Protein AF-0000000067833359 (afdb_homodimer)

Nearest PDB structures (foldseek):
  2d7v-assembly1_B  TM=3.464E-01  e=6.623E+00  Vibrio cholerae O1 biovar El Tor str. N16961
  6esq-assembly1_H  TM=3.574E-01  e=8.477E+00  Methanothermococcus thermolithotrophicus
  2d7v-assembly1_B  TM=3.461E-01  e=6.832E+00  Vibrio cholerae O1 biovar El Tor str. N16961
  6esq-assembly1_H  TM=3.571E-01  e=8.727E+00  Methanothermococcus thermolithotrophicus

pLDDT: mean 77.52, std 23.2, range [26.16, 98.88]

Sequence (240 aa):
MTTESSPSSPLADDRVARLVAAAEAVLRSRAEAVDGDAELAALRAALVPLSAEARRVFHPKRGHAYVVGGVIEMQISYGPFAAAEGKRVQVYHYADGTSWGRFVEEFEDGRFVPHGGGAVMTTESSPSSPLADDRVARLVAAAEAVLRSRAEAVDGDAELAALRAALVPLSAEARRVFHPKRGHAYVVGGVIEMQISYGPFAAAEGKRVQVYHYADGTSWGRFVEEFEDGRFVPHGGGAV

Organism: Methylorubrum extorquens (strain ATCC 14718 / DSM 1338 / JCM 2805 / NCIMB 9133 / AM1) (NCBI:txid272630)

Secondary structure (DSSP, 8-state):
---------HHHHHHHHHHHHHHHHHHHHHHTSTTHHHHHHHHHHHHGGGSTT--EEEETTTTEEEEEEEEEEE---SSTTGGGTT-EEEEEE-TTSPEEEEEHHHHTSS--EE-S----/---------HHHHHHHHHHHHHHHHHHHHHHTSTTHHHHHHHHHHHHGGGSTT--EEEETTTTEEEEEEEEEEE---SSTTGGGTT-EEEEEE-TTSPEEEEEHHHHTSS--EE-S----

Foldseek 3Di:
DPPPQPPPDPVLQVVLVVVLVVQLVVLVVCVVPPCSPVSNVVSVQVSQQVHPPWFKKAQVVVGFIKTWGDKDADCDDDDPVNVSHGFIWTWIAGPVGDIDIDGPCVVPVPRIDTDPPRPD/DPPPQPPPDPVLQVVLVVVLVVLLVVLVVCVVPPCSPVSNVVSVQVSQQVHPPWFKKAQVVVGFIKTWGDKDADCDDDDPVNVSHGFIWTWIAGPVGDIDIDGPCVVPVPRIDTDPPRPD

Structure (mmCIF, N/CA/C/O backbone):
data_AF-0000000067833359-model_v1
#
loop_
_entity.id
_entity.type
_entity.pdbx_description
1 polymer 'DUF1653 domain-containing protein'
#
loop_
_atom_site.group_PDB
_atom_site.id
_atom_site.type_symbol
_atom_site.label_atom_id
_atom_site.label_alt_id
_atom_site.label_comp_id
_atom_site.label_asym_id
_atom_site.label_entity_id
_atom_site.label_seq_id
_atom_site.pdbx_PDB_ins_code
_atom_site.Cartn_x
_atom_site.Cartn_y
_atom_site.Cartn_z
_atom_site.occupancy
_atom_site.B_iso_or_equiv
_atom_site.auth_seq_id
_atom_site.auth_comp_id
_atom_site.auth_asym_id
_atom_site.auth_atom_id
_atom_site.pdbx_PDB_model_num
ATOM 1 N N . MET A 1 1 ? 13.141 31.422 26.484 1 35.75 1 MET A N 1
ATOM 2 C CA . MET A 1 1 ? 12.492 30.234 27.031 1 35.75 1 MET A CA 1
ATOM 3 C C . MET A 1 1 ? 12.438 29.125 25.984 1 35.75 1 MET A C 1
ATOM 5 O O . MET A 1 1 ? 11.797 29.281 24.953 1 35.75 1 MET A O 1
ATOM 9 N N . THR A 1 2 ? 13.531 28.375 25.781 1 40.56 2 THR A N 1
ATOM 10 C CA . THR A 1 2 ? 13.922 27.391 24.781 1 40.56 2 THR A CA 1
ATOM 11 C C . THR A 1 2 ? 13 26.172 24.844 1 40.56 2 THR A C 1
ATOM 13 O O . THR A 1 2 ? 12.914 25.5 25.875 1 40.56 2 THR A O 1
ATOM 16 N N . THR A 1 3 ? 11.891 26.234 24.25 1 41.69 3 THR A N 1
ATOM 17 C CA . THR A 1 3 ? 10.898 25.156 24.219 1 41.69 3 THR A CA 1
ATOM 18 C C . THR A 1 3 ? 11.523 23.844 23.781 1 41.69 3 THR A C 1
ATOM 20 O O . THR A 1 3 ? 11.992 23.719 22.656 1 41.69 3 THR A O 1
ATOM 23 N N . GLU A 1 4 ? 12.133 23.094 24.703 1 37.81 4 GLU A N 1
ATOM 24 C CA . GLU A 1 4 ? 12.773 21.797 24.578 1 37.81 4 GLU A CA 1
ATOM 25 C C . GLU A 1 4 ? 11.836 20.766 23.938 1 37.81 4 GLU A C 1
ATOM 27 O O . GLU A 1 4 ? 10.703 20.578 24.406 1 37.81 4 GLU A O 1
ATOM 32 N N . SER A 1 5 ? 11.961 20.516 22.734 1 39.22 5 SER A N 1
ATOM 33 C CA . SER A 1 5 ? 11.281 19.531 21.891 1 39.22 5 SER A CA 1
ATOM 34 C C . SER A 1 5 ? 11.281 18.156 22.547 1 39.22 5 SER A C 1
ATOM 36 O O . SER A 1 5 ? 12.344 17.625 22.875 1 39.22 5 SER A O 1
ATOM 38 N N . SER A 1 6 ? 10.32 17.797 23.328 1 38.31 6 SER A N 1
ATOM 39 C CA . SER A 1 6 ? 10.195 16.531 24.016 1 38.31 6 SER A CA 1
ATOM 40 C C . SER A 1 6 ? 10.508 15.359 23.094 1 38.31 6 SER A C 1
ATOM 42 O O . SER A 1 6 ? 9.945 15.258 22 1 38.31 6 SER A O 1
ATOM 44 N N . PRO A 1 7 ? 11.648 14.57 23.297 1 37.38 7 PRO A N 1
ATOM 45 C CA . PRO A 1 7 ? 12.125 13.422 22.531 1 37.38 7 PRO A CA 1
ATOM 46 C C . PRO A 1 7 ? 11.062 12.336 22.375 1 37.38 7 PRO A C 1
ATOM 48 O O . PRO A 1 7 ? 10.203 12.18 23.25 1 37.38 7 PRO A O 1
ATOM 51 N N . SER A 1 8 ? 10.625 12.117 21.266 1 39.97 8 SER A N 1
ATOM 52 C CA . SER A 1 8 ? 9.758 10.984 20.938 1 39.97 8 SER A CA 1
ATOM 53 C C . SER A 1 8 ? 10.195 9.727 21.688 1 39.97 8 SER A C 1
ATOM 55 O O . SER A 1 8 ? 11.375 9.391 21.703 1 39.97 8 SER A O 1
ATOM 57 N N . SER A 1 9 ? 9.562 9.172 22.719 1 40.59 9 SER A N 1
ATOM 58 C CA . SER A 1 9 ? 10 8.234 23.75 1 40.59 9 SER A CA 1
ATOM 59 C C . SER A 1 9 ? 10.469 6.922 23.141 1 40.59 9 SER A C 1
ATOM 61 O O . SER A 1 9 ? 9.867 6.426 22.188 1 40.59 9 SER A O 1
ATOM 63 N N . PRO A 1 10 ? 11.641 6.41 23.422 1 44.88 10 PRO A N 1
ATOM 64 C CA . PRO A 1 10 ? 12.281 5.125 23.125 1 44.88 10 PRO A CA 1
ATOM 65 C C . PRO A 1 10 ? 11.289 3.963 23.109 1 44.88 10 PRO A C 1
ATOM 67 O O . PRO A 1 10 ? 11.508 2.977 22.391 1 44.88 10 PRO A O 1
ATOM 70 N N . LEU A 1 11 ? 10.273 4.184 23.828 1 44.31 11 LEU A N 1
ATOM 71 C CA . LEU A 1 11 ? 9.336 3.092 24.047 1 44.31 11 LEU A CA 1
ATOM 72 C C . LEU A 1 11 ? 8.469 2.867 22.812 1 44.31 11 LEU A C 1
ATOM 74 O O . LEU A 1 11 ? 8.172 1.725 22.453 1 44.31 11 LEU A O 1
ATOM 78 N N . ALA A 1 12 ? 8.164 3.932 22.266 1 44.19 12 ALA A N 1
ATOM 79 C CA . ALA A 1 12 ? 7.359 3.801 21.047 1 44.19 12 ALA A CA 1
ATOM 80 C C . ALA A 1 12 ? 8.156 3.135 19.922 1 44.19 12 ALA A C 1
ATOM 82 O O . ALA A 1 12 ? 7.645 2.256 19.234 1 44.19 12 ALA A O 1
ATOM 83 N N . ASP A 1 13 ? 9.344 3.432 19.844 1 48.69 13 ASP A N 1
ATOM 84 C CA . ASP A 1 13 ? 10.242 2.857 18.859 1 48.69 13 ASP A CA 1
ATOM 85 C C . ASP A 1 13 ? 10.422 1.356 19.078 1 48.69 13 ASP A C 1
ATOM 87 O O . ASP A 1 13 ? 10.422 0.577 18.125 1 48.69 13 ASP A O 1
ATOM 91 N N . ASP A 1 14 ? 10.539 1.072 20.297 1 50.12 14 ASP A N 1
ATOM 92 C CA . ASP A 1 14 ? 10.773 -0.331 20.625 1 50.12 14 ASP A CA 1
ATOM 93 C C . ASP A 1 14 ? 9.562 -1.186 20.266 1 50.12 14 ASP A C 1
ATOM 95 O O . ASP A 1 14 ? 9.703 -2.326 19.812 1 50.12 14 ASP A O 1
ATOM 99 N N . ARG A 1 15 ? 8.438 -0.58 20.484 1 46.09 15 ARG A N 1
ATOM 100 C CA . ARG A 1 15 ? 7.23 -1.354 20.234 1 46.09 15 ARG A CA 1
ATOM 101 C C . ARG A 1 15 ? 7.059 -1.618 18.734 1 46.09 15 ARG A C 1
ATOM 103 O O . ARG A 1 15 ? 6.703 -2.729 18.344 1 46.09 15 ARG A O 1
ATOM 110 N N . VAL A 1 16 ? 7.348 -0.636 17.922 1 47.16 16 VAL A N 1
ATOM 111 C CA . VAL A 1 16 ? 7.336 -0.83 16.469 1 47.16 16 VAL A CA 1
ATOM 112 C C . VAL A 1 16 ? 8.32 -1.931 16.094 1 47.16 16 VAL A C 1
ATOM 114 O O . VAL A 1 16 ? 8 -2.811 15.289 1 47.16 16 VAL A O 1
ATOM 117 N N . ALA A 1 17 ? 9.375 -1.795 16.672 1 48.81 17 ALA A N 1
ATOM 118 C CA . ALA A 1 17 ? 10.391 -2.811 16.391 1 48.81 17 ALA A CA 1
ATOM 119 C C . ALA A 1 17 ? 9.875 -4.207 16.734 1 48.81 17 ALA A C 1
ATOM 121 O O . ALA A 1 17 ? 10.125 -5.168 16 1 48.81 17 ALA A O 1
ATOM 122 N N . ARG A 1 18 ? 9.289 -4.234 17.812 1 48.41 18 ARG A N 1
ATOM 123 C CA . ARG A 1 18 ? 8.805 -5.547 18.234 1 48.41 18 ARG A CA 1
ATOM 124 C C . ARG A 1 18 ? 7.695 -6.039 17.312 1 48.41 18 ARG A C 1
ATOM 126 O O . ARG A 1 18 ? 7.633 -7.227 16.984 1 48.41 18 ARG A O 1
ATOM 133 N N . LEU A 1 19 ? 6.887 -5.141 16.844 1 51 19 LEU A N 1
ATOM 134 C CA . LEU A 1 19 ? 5.84 -5.496 15.906 1 51 19 LEU A CA 1
ATOM 135 C C . LEU A 1 19 ? 6.438 -5.988 14.586 1 51 19 LEU A C 1
ATOM 137 O O . LEU A 1 19 ? 5.965 -6.973 14.016 1 51 19 LEU A O 1
ATOM 141 N N . VAL A 1 20 ? 7.352 -5.332 14.219 1 50.66 20 VAL A N 1
ATOM 142 C CA . VAL A 1 20 ? 8.047 -5.75 13.008 1 50.66 20 VAL A CA 1
ATOM 143 C C . VAL A 1 20 ? 8.648 -7.141 13.211 1 50.66 20 VAL A C 1
ATOM 145 O O . VAL A 1 20 ? 8.531 -8.008 12.336 1 50.66 20 VAL A O 1
ATOM 148 N N . ALA A 1 21 ? 9.281 -7.164 14.297 1 50.34 21 ALA A N 1
ATOM 149 C CA . ALA A 1 21 ? 9.891 -8.461 14.578 1 50.34 21 ALA A CA 1
ATOM 150 C C . ALA A 1 21 ? 8.836 -9.562 14.633 1 50.34 21 ALA A C 1
ATOM 152 O O . ALA A 1 21 ? 9.047 -10.664 14.117 1 50.34 21 ALA A O 1
ATOM 153 N N . ALA A 1 22 ? 7.816 -9.234 15.273 1 49.97 22 ALA A N 1
ATOM 154 C CA . ALA A 1 22 ? 6.754 -10.234 15.367 1 49.97 22 ALA A CA 1
ATOM 155 C C . ALA A 1 22 ? 6.152 -10.516 13.992 1 49.97 22 ALA A C 1
ATOM 157 O O . ALA A 1 22 ? 5.898 -11.672 13.648 1 49.97 22 ALA A O 1
ATOM 158 N N . ALA A 1 23 ? 5.887 -9.523 13.305 1 51.94 23 ALA A N 1
ATOM 159 C CA . ALA A 1 23 ? 5.418 -9.711 11.93 1 51.94 23 ALA A CA 1
ATOM 160 C C . ALA A 1 23 ? 6.406 -10.547 11.125 1 51.94 23 ALA A C 1
ATOM 162 O O . ALA A 1 23 ? 6.008 -11.445 10.375 1 51.94 23 ALA A O 1
ATOM 163 N N . GLU A 1 24 ? 7.582 -10.141 11.352 1 50.34 24 GLU A N 1
ATOM 164 C CA . GLU A 1 24 ? 8.625 -10.898 10.664 1 50.34 24 GLU A CA 1
ATOM 165 C C . GLU A 1 24 ? 8.586 -12.375 11.078 1 50.34 24 GLU A C 1
ATOM 167 O O . GLU A 1 24 ? 8.742 -13.258 10.234 1 50.34 24 GLU A O 1
ATOM 172 N N . ALA A 1 25 ? 8.562 -12.547 12.297 1 52.03 25 ALA A N 1
ATOM 173 C CA . ALA A 1 25 ? 8.531 -13.93 12.773 1 52.03 25 ALA A CA 1
ATOM 174 C C . ALA A 1 25 ? 7.348 -14.688 12.18 1 52.03 25 ALA A C 1
ATOM 176 O O . ALA A 1 25 ? 7.473 -15.859 11.812 1 52.03 25 ALA A O 1
ATOM 177 N N . VAL A 1 26 ? 6.273 -14.078 12.117 1 48.56 26 VAL A N 1
ATOM 178 C CA . VAL A 1 26 ? 5.09 -14.688 11.516 1 48.56 26 VAL A CA 1
ATOM 179 C C . VAL A 1 26 ? 5.359 -14.977 10.039 1 48.56 26 VAL A C 1
ATOM 181 O O . VAL A 1 26 ? 5.031 -16.062 9.547 1 48.56 26 VAL A O 1
ATOM 184 N N . LEU A 1 27 ? 5.852 -13.938 9.508 1 51.5 27 LEU A N 1
ATOM 185 C CA . LEU A 1 27 ? 6.172 -14.109 8.102 1 51.5 27 LEU A CA 1
ATOM 186 C C . LEU A 1 27 ? 7.18 -15.234 7.902 1 51.5 27 LEU A C 1
ATOM 188 O O . LEU A 1 27 ? 7.078 -16.016 6.949 1 51.5 27 LEU A O 1
ATOM 192 N N . ARG A 1 28 ? 8.109 -15.133 8.82 1 51.03 28 ARG A N 1
ATOM 193 C CA . ARG A 1 28 ? 9.102 -16.203 8.734 1 51.03 28 ARG A CA 1
ATOM 194 C C . ARG A 1 28 ? 8.438 -17.578 8.875 1 51.03 28 ARG A C 1
ATOM 196 O O . ARG A 1 28 ? 8.805 -18.516 8.172 1 51.03 28 ARG A O 1
ATOM 203 N N . SER A 1 29 ? 7.668 -17.625 9.773 1 48.03 29 SER A N 1
ATOM 204 C CA . SER A 1 29 ? 7.023 -18.922 9.945 1 48.03 29 SER A CA 1
ATOM 205 C C . SER A 1 29 ? 6.191 -19.297 8.727 1 48.03 29 SER A C 1
ATOM 207 O O . SER A 1 29 ? 6.082 -20.469 8.383 1 48.03 29 SER A O 1
ATOM 209 N N . ARG A 1 30 ? 5.641 -18.266 8.305 1 46.78 30 ARG A N 1
ATOM 210 C CA . ARG A 1 30 ? 4.938 -18.531 7.055 1 46.78 30 ARG A CA 1
ATOM 211 C C . ARG A 1 30 ? 5.922 -18.844 5.934 1 46.78 30 ARG A C 1
ATOM 213 O O . ARG A 1 30 ? 5.559 -19.5 4.953 1 46.78 30 ARG A O 1
ATOM 220 N N . ALA A 1 31 ? 7.059 -18.141 5.977 1 46.84 31 ALA A N 1
ATOM 221 C CA . ALA A 1 31 ? 8.078 -18.438 4.973 1 46.84 31 ALA A CA 1
ATOM 222 C C . ALA A 1 31 ? 8.281 -19.938 4.805 1 46.84 31 ALA A C 1
ATOM 224 O O . ALA A 1 31 ? 8.82 -20.391 3.793 1 46.84 31 ALA A O 1
ATOM 225 N N . GLU A 1 32 ? 8.023 -20.672 5.832 1 45.25 32 GLU A N 1
ATOM 226 C CA . GLU A 1 32 ? 8.109 -22.016 5.285 1 45.25 32 GLU A CA 1
ATOM 227 C C . GLU A 1 32 ? 7.258 -22.156 4.031 1 45.25 32 GLU A C 1
ATOM 229 O O . GLU A 1 32 ? 7.387 -23.141 3.291 1 45.25 32 GLU A O 1
ATOM 234 N N . ALA A 1 33 ? 6.484 -21.078 3.695 1 48.12 33 ALA A N 1
ATOM 235 C CA . ALA A 1 33 ? 5.656 -21.109 2.494 1 48.12 33 ALA A CA 1
ATOM 236 C C . ALA A 1 33 ? 6.48 -20.797 1.249 1 48.12 33 ALA A C 1
ATOM 238 O O . ALA A 1 33 ? 7.508 -20.125 1.329 1 48.12 33 ALA A O 1
ATOM 239 N N . VAL A 1 34 ? 6.281 -21.391 0.06 1 52.47 34 VAL A N 1
ATOM 240 C CA . VAL A 1 34 ? 6.883 -21.469 -1.266 1 52.47 34 VAL A CA 1
ATOM 241 C C . VAL A 1 34 ? 7.281 -20.078 -1.748 1 52.47 34 VAL A C 1
ATOM 243 O O . VAL A 1 34 ? 8.188 -19.938 -2.574 1 52.47 34 VAL A O 1
ATOM 246 N N . ASP A 1 35 ? 6.836 -18.953 -0.869 1 69.19 35 ASP A N 1
ATOM 247 C CA . ASP A 1 35 ? 7.191 -17.641 -1.393 1 69.19 35 ASP A CA 1
ATOM 248 C C . ASP A 1 35 ? 7.52 -16.672 -0.26 1 69.19 35 ASP A C 1
ATOM 250 O O . ASP A 1 35 ? 7.078 -15.523 -0.276 1 69.19 35 ASP A O 1
ATOM 254 N N . GLY A 1 36 ? 8.461 -17.219 0.48 1 74.75 36 GLY A N 1
ATOM 255 C CA . GLY A 1 36 ? 8.883 -16.516 1.681 1 74.75 36 GLY A CA 1
ATOM 256 C C . GLY A 1 36 ? 9.422 -15.133 1.4 1 74.75 36 GLY A C 1
ATOM 257 O O . GLY A 1 36 ? 9.164 -14.195 2.162 1 74.75 36 GLY A O 1
ATOM 258 N N . ASP A 1 37 ? 10.07 -15 0.232 1 82.06 37 ASP A N 1
ATOM 259 C CA . ASP A 1 37 ? 10.672 -13.711 -0.076 1 82.06 37 ASP A CA 1
ATOM 260 C C . ASP A 1 37 ? 9.602 -12.664 -0.382 1 82.06 37 ASP A C 1
ATOM 262 O O . ASP A 1 37 ? 9.719 -11.508 0.03 1 82.06 37 ASP A O 1
ATOM 266 N N . ALA A 1 38 ? 8.57 -13.031 -1.104 1 88.19 38 ALA A N 1
ATOM 267 C CA . ALA A 1 38 ? 7.469 -12.109 -1.372 1 88.19 38 ALA A CA 1
ATOM 268 C C . ALA A 1 38 ? 6.719 -11.758 -0.089 1 88.19 38 ALA A C 1
ATOM 270 O O . ALA A 1 38 ? 6.262 -10.625 0.083 1 88.19 38 ALA A O 1
ATOM 271 N N . GLU A 1 39 ? 6.625 -12.703 0.764 1 83.88 39 GLU A N 1
ATOM 272 C CA . GLU A 1 39 ? 5.988 -12.453 2.053 1 83.88 39 GLU A CA 1
ATOM 273 C C . GLU A 1 39 ? 6.785 -11.445 2.873 1 83.88 39 GLU A C 1
ATOM 275 O O . GLU A 1 39 ? 6.207 -10.539 3.479 1 83.88 39 GLU A O 1
ATOM 280 N N . LEU A 1 40 ? 8.039 -11.664 2.854 1 79.81 40 LEU A N 1
ATOM 281 C CA . LEU A 1 40 ? 8.898 -10.734 3.582 1 79.81 40 LEU A CA 1
ATOM 282 C C . LEU A 1 40 ? 8.82 -9.336 2.98 1 79.81 40 LEU A C 1
ATOM 284 O O . LEU A 1 40 ? 8.758 -8.344 3.711 1 79.81 40 LEU A O 1
ATOM 288 N N . ALA A 1 41 ? 8.805 -9.266 1.702 1 87.19 41 ALA A N 1
ATOM 289 C CA . ALA A 1 41 ? 8.68 -7.98 1.017 1 87.19 41 ALA A CA 1
ATOM 290 C C . ALA A 1 41 ? 7.363 -7.297 1.364 1 87.19 41 ALA A C 1
ATOM 292 O O . ALA A 1 41 ? 7.332 -6.09 1.62 1 87.19 41 ALA A O 1
ATOM 293 N N . ALA A 1 42 ? 6.309 -8.086 1.393 1 88.75 42 ALA A N 1
ATOM 294 C CA . ALA A 1 42 ? 5 -7.547 1.758 1 88.75 42 ALA A CA 1
ATOM 295 C C . ALA A 1 42 ? 5.008 -7.004 3.184 1 88.75 42 ALA A C 1
ATOM 297 O O . ALA A 1 42 ? 4.426 -5.953 3.459 1 88.75 42 ALA A O 1
ATOM 298 N N . LEU A 1 43 ? 5.609 -7.707 3.986 1 81 43 LEU A N 1
ATOM 299 C CA . LEU A 1 43 ? 5.715 -7.266 5.375 1 81 43 LEU A CA 1
ATOM 300 C C . LEU A 1 43 ? 6.477 -5.949 5.469 1 81 43 LEU A C 1
ATOM 302 O O . LEU A 1 43 ? 6.043 -5.023 6.16 1 81 43 LEU A O 1
ATOM 306 N N . ARG A 1 44 ? 7.574 -5.895 4.832 1 83.38 44 ARG A N 1
ATOM 307 C CA . ARG A 1 44 ? 8.375 -4.676 4.863 1 83.38 44 ARG A CA 1
ATOM 308 C C . ARG A 1 44 ? 7.582 -3.484 4.332 1 83.38 44 ARG A C 1
ATOM 310 O O . ARG A 1 44 ? 7.609 -2.4 4.922 1 83.38 44 ARG A O 1
ATOM 317 N N . ALA A 1 45 ? 6.898 -3.738 3.26 1 89.44 45 ALA A N 1
ATOM 318 C CA . ALA A 1 45 ? 6.066 -2.678 2.699 1 89.44 45 ALA A CA 1
ATOM 319 C C . ALA A 1 45 ? 4.977 -2.256 3.682 1 89.44 45 ALA A C 1
ATOM 321 O O . ALA A 1 45 ? 4.695 -1.065 3.832 1 89.44 45 ALA A O 1
ATOM 322 N N . ALA A 1 46 ? 4.414 -3.199 4.352 1 86.12 46 ALA A N 1
ATOM 323 C CA . ALA A 1 46 ? 3.322 -2.955 5.293 1 86.12 46 ALA A CA 1
ATOM 324 C C . ALA A 1 46 ? 3.803 -2.154 6.5 1 86.12 46 ALA A C 1
ATOM 326 O O . ALA A 1 46 ? 3.035 -1.396 7.094 1 86.12 46 ALA A O 1
ATOM 327 N N . LEU A 1 47 ? 5.023 -2.209 6.781 1 79.25 47 LEU A N 1
ATOM 328 C CA . LEU A 1 47 ? 5.559 -1.581 7.984 1 79.25 47 LEU A CA 1
ATOM 329 C C . LEU A 1 47 ? 5.863 -0.107 7.738 1 79.25 47 LEU A C 1
ATOM 331 O O . LEU A 1 47 ? 6.02 0.666 8.688 1 79.25 47 LEU A O 1
ATOM 335 N N . VAL A 1 48 ? 5.93 0.265 6.543 1 86 48 VAL A N 1
ATOM 336 C CA . VAL A 1 48 ? 6.328 1.623 6.191 1 86 48 VAL A CA 1
ATOM 337 C C . VAL A 1 48 ? 5.418 2.629 6.891 1 86 48 VAL A C 1
ATOM 339 O O . VAL A 1 48 ? 5.891 3.5 7.625 1 86 48 VAL A O 1
ATOM 342 N N . PRO A 1 49 ? 4.094 2.527 6.773 1 86.88 49 PRO A N 1
ATOM 343 C CA . PRO A 1 49 ? 3.238 3.537 7.402 1 86.88 49 PRO A CA 1
ATOM 344 C C . PRO A 1 49 ? 3.152 3.377 8.922 1 86.88 49 PRO A C 1
ATOM 346 O O . PRO A 1 49 ? 2.609 4.246 9.602 1 86.88 49 PRO A O 1
ATOM 349 N N . LEU A 1 50 ? 3.666 2.342 9.414 1 76.94 50 LEU A N 1
ATOM 350 C CA . LEU A 1 50 ? 3.555 2.064 10.844 1 76.94 50 LEU A CA 1
ATOM 351 C C . LEU A 1 50 ? 4.852 2.412 11.562 1 76.94 50 LEU A C 1
ATOM 353 O O . LEU A 1 50 ? 4.898 2.406 12.797 1 76.94 50 LEU A O 1
ATOM 357 N N . SER A 1 51 ? 5.824 2.66 10.758 1 73.31 51 SER A N 1
ATOM 358 C CA . SER A 1 51 ? 7.133 2.936 11.344 1 73.31 51 SER A CA 1
ATOM 359 C C . SER A 1 51 ? 7.148 4.281 12.055 1 73.31 51 SER A C 1
ATOM 361 O O . SER A 1 51 ? 6.312 5.148 11.781 1 73.31 51 SER A O 1
ATOM 363 N N . ALA A 1 52 ? 8.102 4.484 12.914 1 69.88 52 ALA A N 1
ATOM 364 C CA . ALA A 1 52 ? 8.266 5.742 13.641 1 69.88 52 ALA A CA 1
ATOM 365 C C . ALA A 1 52 ? 8.617 6.883 12.688 1 69.88 52 ALA A C 1
ATOM 367 O O . ALA A 1 52 ? 8.328 8.047 12.969 1 69.88 52 ALA A O 1
ATOM 368 N N . GLU A 1 53 ? 9.227 6.52 11.57 1 74.88 53 GLU A N 1
ATOM 369 C CA . GLU A 1 53 ? 9.68 7.516 10.602 1 74.88 53 GLU A CA 1
ATOM 370 C C . GLU A 1 53 ? 8.602 7.801 9.562 1 74.88 53 GLU A C 1
ATOM 372 O O . GLU A 1 53 ? 8.805 8.617 8.656 1 74.88 53 GLU A O 1
ATOM 377 N N . ALA A 1 54 ? 7.48 7.152 9.836 1 83.69 54 ALA A N 1
ATOM 378 C CA . ALA A 1 54 ? 6.418 7.371 8.859 1 83.69 54 ALA A CA 1
ATOM 379 C C . ALA A 1 54 ? 6.027 8.844 8.789 1 83.69 54 ALA A C 1
ATOM 381 O O . ALA A 1 54 ? 5.859 9.492 9.828 1 83.69 54 ALA A O 1
ATOM 382 N N . ARG A 1 55 ? 5.887 9.32 7.59 1 91.62 55 ARG A N 1
ATOM 383 C CA . ARG A 1 55 ? 5.461 10.703 7.391 1 91.62 55 ARG A CA 1
ATOM 384 C C . ARG A 1 55 ? 3.963 10.852 7.621 1 91.62 55 ARG A C 1
ATOM 386 O O . ARG A 1 55 ? 3.178 9.992 7.215 1 91.62 55 ARG A O 1
ATOM 393 N N . ARG A 1 56 ? 3.59 11.891 8.281 1 92.62 56 ARG A N 1
ATOM 394 C CA . ARG A 1 56 ? 2.221 12.383 8.383 1 92.62 56 ARG A CA 1
ATOM 395 C C . ARG A 1 56 ? 2.076 13.75 7.719 1 92.62 56 ARG A C 1
ATOM 397 O O . ARG A 1 56 ? 2.92 14.625 7.906 1 92.62 56 ARG A O 1
ATOM 404 N N . VAL A 1 57 ? 1.02 13.82 6.938 1 96.06 57 VAL A N 1
ATOM 405 C CA . VAL A 1 57 ? 0.918 15.055 6.172 1 96.06 57 VAL A CA 1
ATOM 406 C C . VAL A 1 57 ? -0.514 15.586 6.23 1 96.06 57 VAL A C 1
ATOM 408 O O . VAL A 1 57 ? -1.445 14.836 6.539 1 96.06 57 VAL A O 1
ATOM 411 N N . PHE A 1 58 ? -0.582 16.859 6.043 1 96.06 58 PHE A N 1
ATOM 412 C CA . PHE A 1 58 ? -1.849 17.578 5.98 1 96.06 58 PHE A CA 1
ATOM 413 C C . PHE A 1 58 ? -2.016 18.25 4.629 1 96.06 58 PHE A C 1
ATOM 415 O O . PHE A 1 58 ? -1.067 18.844 4.102 1 96.06 58 PHE A O 1
ATOM 422 N N . HIS A 1 59 ? -3.178 18.016 4.047 1 97.31 59 HIS A N 1
ATOM 423 C CA . HIS A 1 59 ? -3.559 18.734 2.836 1 97.31 59 HIS A CA 1
ATOM 424 C C . HIS A 1 59 ? -4.434 19.938 3.168 1 97.31 59 HIS A C 1
ATOM 426 O O . 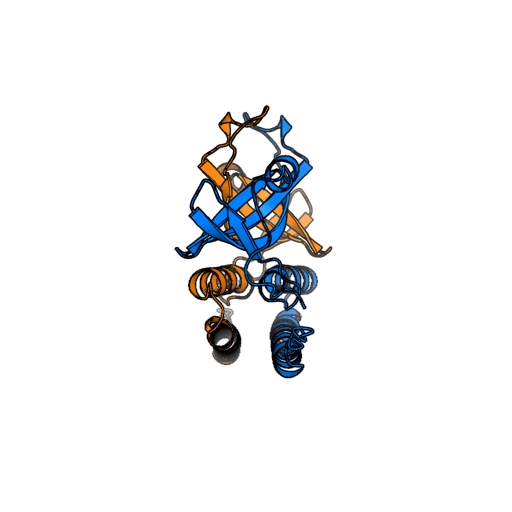HIS A 1 59 ? -5.648 19.812 3.33 1 97.31 59 HIS A O 1
ATOM 432 N N . PRO A 1 60 ? -3.844 21.141 3.125 1 97.56 60 PRO A N 1
ATOM 433 C CA . PRO A 1 60 ? -4.59 22.312 3.57 1 97.56 60 PRO A CA 1
ATOM 434 C C . PRO A 1 60 ? -5.859 22.562 2.756 1 97.56 60 PRO A C 1
ATOM 436 O O . PRO A 1 60 ? -6.898 22.922 3.314 1 97.56 60 PRO A O 1
ATOM 439 N N . LYS A 1 61 ? -5.84 22.391 1.501 1 96.69 61 LYS A N 1
ATOM 440 C CA . LYS A 1 61 ? -7.004 22.656 0.661 1 96.69 61 LYS A CA 1
ATOM 441 C C . LYS A 1 61 ? -8.133 21.656 0.962 1 96.69 61 LYS A C 1
ATOM 443 O O . LYS A 1 61 ? -9.305 22.031 0.967 1 96.69 61 LYS A O 1
ATOM 448 N N . ARG A 1 62 ? -7.738 20.391 1.178 1 95.06 62 ARG A N 1
ATOM 449 C CA . ARG A 1 62 ? -8.75 19.375 1.458 1 95.06 62 ARG A CA 1
ATOM 450 C C . ARG A 1 62 ? -9.117 19.375 2.938 1 95.06 62 ARG A C 1
ATOM 452 O O . ARG A 1 62 ? -10.188 18.875 3.312 1 95.06 62 ARG A O 1
ATOM 459 N N . GLY A 1 63 ? -8.242 19.797 3.766 1 94.94 63 GLY A N 1
ATOM 460 C CA . GLY A 1 63 ? -8.5 19.875 5.195 1 94.94 63 GLY A CA 1
ATOM 461 C C . GLY A 1 63 ? -8.359 18.547 5.906 1 94.94 63 GLY A C 1
ATOM 462 O O . GLY A 1 63 ? -9.047 18.297 6.898 1 94.94 63 GLY A O 1
ATOM 463 N N . HIS A 1 64 ? -7.594 17.641 5.316 1 94.56 64 HIS A N 1
ATOM 464 C CA . HIS A 1 64 ? -7.457 16.312 5.914 1 94.56 64 HIS A CA 1
ATOM 465 C C . HIS A 1 64 ? -5.992 15.945 6.105 1 94.56 64 HIS A C 1
ATOM 467 O O . HIS A 1 64 ? -5.133 16.375 5.336 1 94.56 64 HIS A O 1
ATOM 473 N N . ALA A 1 65 ? -5.762 15.102 7.121 1 94.88 65 ALA A N 1
ATOM 474 C CA . ALA A 1 65 ? -4.449 14.516 7.383 1 94.88 65 ALA A CA 1
ATOM 475 C C . ALA A 1 65 ? -4.375 13.086 6.863 1 94.88 65 ALA A C 1
ATOM 477 O O . ALA A 1 65 ? -5.395 12.398 6.758 1 94.88 65 ALA A O 1
ATOM 478 N N . TYR A 1 66 ? -3.162 12.711 6.59 1 95.62 66 TYR A N 1
ATOM 479 C CA . TYR A 1 66 ? -2.902 11.391 6.02 1 95.62 66 TYR A CA 1
ATOM 480 C C . TYR A 1 66 ? -1.641 10.781 6.617 1 95.62 66 TYR A C 1
ATOM 482 O O . TYR A 1 66 ? -0.743 11.5 7.062 1 95.62 66 TYR A O 1
ATOM 490 N N . VAL A 1 67 ? -1.604 9.477 6.648 1 92.88 67 VAL A N 1
ATOM 491 C CA . VAL A 1 67 ? -0.36 8.742 6.844 1 92.88 67 VAL A CA 1
ATOM 492 C C . VAL A 1 67 ? 0.209 8.312 5.496 1 92.88 67 VAL A C 1
ATOM 494 O O . VAL A 1 67 ? -0.51 7.762 4.656 1 92.88 67 VAL A O 1
ATOM 497 N N . VAL A 1 68 ? 1.526 8.586 5.316 1 96.62 68 VAL A N 1
ATOM 498 C CA . VAL A 1 68 ? 2.162 8.273 4.043 1 96.62 68 VAL A CA 1
ATOM 499 C C . VAL A 1 68 ? 2.627 6.82 4.043 1 96.62 68 VAL A C 1
ATOM 501 O O . VAL A 1 68 ? 3.262 6.363 4.996 1 96.62 68 VAL A O 1
ATOM 504 N N . GLY A 1 69 ? 2.258 6.137 2.967 1 96.44 69 GLY A N 1
ATOM 505 C CA . GLY A 1 69 ? 2.66 4.75 2.783 1 96.44 69 GLY A CA 1
ATOM 506 C C . GLY A 1 69 ? 3.826 4.59 1.824 1 96.44 69 GLY A C 1
ATOM 507 O O . GLY A 1 69 ? 4.652 5.492 1.688 1 96.44 69 GLY A O 1
ATOM 508 N N . GLY A 1 70 ? 3.947 3.428 1.304 1 96.56 70 GLY A N 1
ATOM 509 C CA . GLY A 1 70 ? 5.02 3.146 0.364 1 96.56 70 GLY A CA 1
ATOM 510 C C . GLY A 1 70 ? 4.754 3.689 -1.027 1 96.56 70 GLY A C 1
ATOM 511 O O . GLY A 1 70 ? 3.684 4.246 -1.288 1 96.56 70 GLY A O 1
ATOM 512 N N . VAL A 1 71 ? 5.789 3.516 -1.844 1 98.5 71 VAL A N 1
ATOM 513 C CA . VAL A 1 71 ? 5.695 3.867 -3.258 1 98.5 71 VAL A CA 1
ATOM 514 C C . VAL A 1 71 ? 5.555 2.6 -4.098 1 98.5 71 VAL A C 1
ATOM 516 O O . VAL A 1 71 ? 6.234 1.602 -3.842 1 98.5 71 VAL A O 1
ATOM 519 N N . ILE A 1 72 ? 4.621 2.643 -5.055 1 98.81 72 ILE A N 1
ATOM 520 C CA . ILE A 1 72 ? 4.492 1.528 -5.984 1 98.81 72 ILE A CA 1
ATOM 521 C C . ILE A 1 72 ? 4.898 1.981 -7.387 1 98.81 72 ILE A C 1
ATOM 523 O O . ILE A 1 72 ? 4.945 3.18 -7.672 1 98.81 72 ILE A O 1
ATOM 527 N N . GLU A 1 73 ? 5.223 1.042 -8.195 1 98.88 73 GLU A N 1
ATOM 528 C CA . GLU A 1 73 ? 5.492 1.271 -9.609 1 98.88 73 GLU A CA 1
ATOM 529 C C . GLU A 1 73 ? 4.375 0.706 -10.484 1 98.88 73 GLU A C 1
ATOM 531 O O . GLU A 1 73 ? 3.998 -0.459 -10.344 1 98.88 73 GLU A O 1
ATOM 536 N N . MET A 1 74 ? 3.906 1.555 -11.344 1 98.81 74 MET A N 1
ATOM 537 C CA . MET A 1 74 ? 2.826 1.116 -12.219 1 98.81 74 MET A CA 1
ATOM 538 C C . MET A 1 74 ? 3.334 0.106 -13.242 1 98.81 74 MET A C 1
ATOM 540 O O . MET A 1 74 ? 4.34 0.347 -13.914 1 98.81 74 MET A O 1
ATOM 544 N N . GLN A 1 75 ? 2.695 -1.019 -13.32 1 98.5 75 GLN A N 1
ATOM 545 C CA . GLN A 1 75 ? 2.885 -2.029 -14.359 1 98.5 75 GLN A CA 1
ATOM 546 C C . GLN A 1 75 ? 1.659 -2.125 -15.258 1 98.5 75 GLN A C 1
ATOM 548 O O . GLN A 1 75 ? 0.631 -2.68 -14.867 1 98.5 75 GLN A O 1
ATOM 553 N N . ILE A 1 76 ? 1.698 -1.572 -16.391 1 97.69 76 ILE A N 1
ATOM 554 C CA . ILE A 1 76 ? 0.58 -1.465 -17.328 1 97.69 76 ILE A CA 1
ATOM 555 C C . ILE A 1 76 ? 0.976 -2.051 -18.672 1 97.69 76 ILE A C 1
ATOM 557 O O . ILE A 1 76 ? 1.894 -1.553 -19.328 1 97.69 76 ILE A O 1
ATOM 561 N N . SER A 1 77 ? 0.225 -3.066 -19.016 1 96.62 77 SER A N 1
ATOM 562 C CA . SER A 1 77 ? 0.625 -3.768 -20.234 1 96.62 77 SER A CA 1
ATOM 563 C C . SER A 1 77 ? -0.182 -3.291 -21.438 1 96.62 77 SER A C 1
ATOM 565 O O . SER A 1 77 ? 0.226 -3.492 -22.578 1 96.62 77 SER A O 1
ATOM 567 N N . TYR A 1 78 ? -1.391 -2.703 -21.203 1 94.25 78 TYR A N 1
ATOM 568 C CA . TYR A 1 78 ? -2.26 -2.27 -22.297 1 94.25 78 TYR A CA 1
ATOM 569 C C . TYR A 1 78 ? -3.307 -1.28 -21.797 1 94.25 78 TYR A C 1
ATOM 571 O O . TYR A 1 78 ? -3.367 -0.981 -20.609 1 94.25 78 TYR A O 1
ATOM 579 N N . GLY A 1 79 ? -4.043 -0.708 -22.75 1 93.62 79 GLY A N 1
ATOM 580 C CA . GLY A 1 79 ? -5.16 0.155 -22.406 1 93.62 79 GLY A CA 1
ATOM 581 C C . GLY A 1 79 ? -4.836 1.632 -22.531 1 93.62 79 GLY A C 1
ATOM 582 O O . GLY A 1 79 ? -3.75 1.998 -22.984 1 93.62 79 GLY A O 1
ATOM 583 N N . PRO A 1 80 ? -5.707 2.463 -22.188 1 94.44 80 PRO A N 1
ATOM 584 C CA . PRO A 1 80 ? -5.621 3.904 -22.438 1 94.44 80 PRO A CA 1
ATOM 585 C C . PRO A 1 80 ? -4.566 4.59 -21.578 1 94.44 80 PRO A C 1
ATOM 587 O O . PRO A 1 80 ? -4.148 5.711 -21.875 1 94.44 80 PRO A O 1
ATOM 590 N N . PHE A 1 81 ? -4.086 3.861 -20.562 1 96.44 81 PHE A N 1
ATOM 591 C CA . PHE A 1 81 ? -3.141 4.504 -19.656 1 96.44 81 PHE A CA 1
ATOM 592 C C . PHE A 1 81 ? -1.766 3.855 -19.75 1 96.44 81 PHE A C 1
ATOM 594 O O . PHE A 1 81 ? -0.965 3.934 -18.828 1 96.44 81 PHE A O 1
ATOM 601 N N . ALA A 1 82 ? -1.526 3.182 -20.844 1 96.5 82 ALA A N 1
ATOM 602 C CA . ALA A 1 82 ? -0.28 2.447 -21.047 1 96.5 82 ALA A CA 1
ATOM 603 C C . ALA A 1 82 ? 0.928 3.371 -20.922 1 96.5 82 ALA A C 1
ATOM 605 O O . ALA A 1 82 ? 2.01 2.936 -20.516 1 96.5 82 ALA A O 1
ATOM 606 N N . ALA A 1 83 ? 0.749 4.703 -21.172 1 96.88 83 ALA A N 1
ATOM 607 C CA . ALA A 1 83 ? 1.849 5.664 -21.094 1 96.88 83 ALA A CA 1
ATOM 608 C C . ALA A 1 83 ? 2.299 5.855 -19.641 1 96.88 83 ALA A C 1
ATOM 610 O O . ALA A 1 83 ? 3.375 6.406 -19.391 1 96.88 83 ALA A O 1
ATOM 611 N N . ALA A 1 84 ? 1.542 5.445 -18.672 1 97.56 84 ALA A N 1
ATOM 612 C CA . ALA A 1 84 ? 1.886 5.594 -17.266 1 97.56 84 ALA A CA 1
ATOM 613 C C . ALA A 1 84 ? 2.707 4.402 -16.781 1 97.56 84 ALA A C 1
ATOM 615 O O . ALA A 1 84 ? 3.084 4.344 -15.602 1 97.56 84 ALA A O 1
ATOM 616 N N . GLU A 1 85 ? 2.982 3.398 -17.656 1 98.44 85 GLU A N 1
ATOM 617 C CA . GLU A 1 85 ? 3.871 2.295 -17.297 1 98.44 85 GLU A CA 1
ATOM 618 C C . GLU A 1 85 ? 5.176 2.811 -16.688 1 98.44 85 GLU A C 1
ATOM 620 O O . GLU A 1 85 ? 5.801 3.721 -17.234 1 98.44 85 GLU A O 1
ATOM 625 N N . GLY A 1 86 ? 5.516 2.291 -15.547 1 98.38 86 GLY A N 1
ATOM 626 C CA . GLY A 1 86 ? 6.777 2.627 -14.914 1 98.38 86 GLY A CA 1
ATOM 627 C C . GLY A 1 86 ? 6.691 3.852 -14.016 1 98.38 86 GLY A C 1
ATOM 628 O O . GLY A 1 86 ? 7.617 4.141 -13.258 1 98.38 86 GLY A O 1
ATOM 629 N N . LYS A 1 87 ? 5.609 4.562 -14.117 1 98.5 87 LYS A N 1
ATOM 630 C CA . LYS A 1 87 ? 5.465 5.719 -13.242 1 98.5 87 LYS A CA 1
ATOM 631 C C . LYS A 1 87 ? 5.289 5.293 -11.789 1 98.5 87 LYS A C 1
ATOM 633 O O . LYS A 1 87 ? 4.734 4.227 -11.508 1 98.5 87 LYS A O 1
ATOM 638 N N . ARG A 1 88 ? 5.773 6.195 -10.922 1 98.81 88 ARG A N 1
ATOM 639 C CA . ARG A 1 88 ? 5.734 5.906 -9.492 1 98.81 88 ARG A CA 1
ATOM 640 C C . ARG A 1 88 ? 4.566 6.621 -8.82 1 98.81 88 ARG A C 1
ATOM 642 O O . ARG A 1 88 ? 4.273 7.777 -9.141 1 98.81 88 ARG A O 1
ATOM 649 N N . VAL A 1 89 ? 3.9 5.887 -7.91 1 98.88 89 VAL A N 1
ATOM 650 C CA . VAL A 1 89 ? 2.713 6.359 -7.207 1 98.88 89 VAL A CA 1
ATOM 651 C C . VAL A 1 89 ? 2.947 6.297 -5.699 1 98.88 89 VAL A C 1
ATOM 653 O O . VAL A 1 89 ? 3.309 5.246 -5.16 1 98.88 89 VAL A O 1
ATOM 656 N N . GLN A 1 90 ? 2.814 7.434 -5.016 1 98.88 90 GLN A N 1
ATOM 657 C CA . GLN A 1 90 ? 2.834 7.492 -3.557 1 98.88 90 GLN A CA 1
ATOM 658 C C . GLN A 1 90 ? 1.482 7.09 -2.973 1 98.88 90 GLN A C 1
ATOM 660 O O . GLN A 1 90 ? 0.456 7.691 -3.301 1 98.88 90 GLN A O 1
ATOM 665 N N . VAL A 1 91 ? 1.528 6.125 -2.145 1 98.88 91 VAL A N 1
ATOM 666 C CA . VAL A 1 91 ? 0.336 5.695 -1.42 1 98.88 91 VAL A CA 1
ATOM 667 C C . VAL A 1 91 ? 0.208 6.488 -0.12 1 98.88 91 VAL A C 1
ATOM 669 O O . VAL 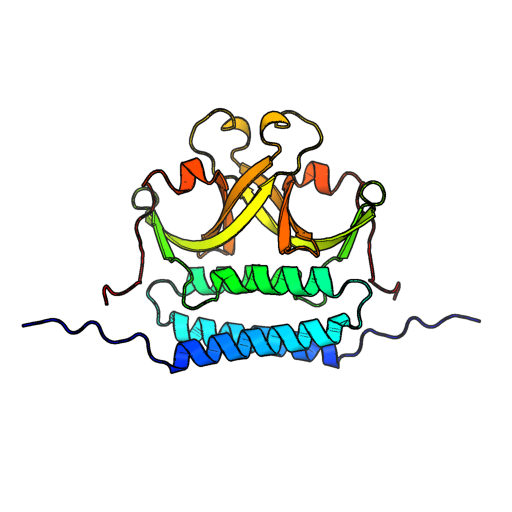A 1 91 ? 1.202 6.727 0.568 1 98.88 91 VAL A O 1
ATOM 672 N N . TYR A 1 92 ? -0.984 6.891 0.273 1 98.19 92 TYR A N 1
ATOM 673 C CA . TYR A 1 92 ? -1.246 7.539 1.554 1 98.19 92 TYR A CA 1
ATOM 674 C C . TYR A 1 92 ? -2.66 7.242 2.037 1 98.19 92 TYR A C 1
ATOM 676 O O . TYR A 1 92 ? -3.539 6.906 1.239 1 98.19 92 TYR A O 1
ATOM 684 N N . HIS A 1 93 ? -2.85 7.281 3.297 1 96.5 93 HIS A N 1
ATOM 685 C CA . HIS A 1 93 ? -4.027 6.715 3.943 1 96.5 93 HIS A CA 1
ATOM 686 C C . HIS A 1 93 ? -4.828 7.789 4.668 1 96.5 93 HIS A C 1
ATOM 688 O O . HIS A 1 93 ? -4.258 8.625 5.379 1 96.5 93 HIS A O 1
ATOM 694 N N . TYR A 1 94 ? -6.105 7.699 4.477 1 95.88 94 TYR A N 1
ATOM 695 C CA . TYR A 1 94 ? -7.023 8.656 5.086 1 95.88 94 TYR A CA 1
ATOM 696 C C . TYR A 1 94 ? -7.832 8 6.203 1 95.88 94 TYR A C 1
ATOM 698 O O . TYR A 1 94 ? -7.957 6.773 6.25 1 95.88 94 TYR A O 1
ATOM 706 N N . ALA A 1 95 ? -8.43 8.789 7.023 1 90.62 95 ALA A N 1
ATOM 707 C CA . ALA A 1 95 ? -9.102 8.383 8.258 1 90.62 95 ALA A CA 1
ATOM 708 C C . ALA A 1 95 ? -10.297 7.488 7.969 1 90.62 95 ALA A C 1
ATOM 710 O O . ALA A 1 95 ? -10.656 6.637 8.781 1 90.62 95 ALA A O 1
ATOM 711 N N . ASP A 1 96 ? -10.859 7.633 6.855 1 92.81 96 ASP A N 1
ATOM 712 C CA . ASP A 1 96 ? -12.086 6.895 6.59 1 92.81 96 ASP A CA 1
ATOM 713 C C . ASP A 1 96 ? -11.781 5.5 6.039 1 92.81 96 ASP A C 1
ATOM 715 O O . ASP A 1 96 ? -12.688 4.766 5.656 1 92.81 96 ASP A O 1
ATOM 719 N N . GLY A 1 97 ? -10.516 5.164 5.879 1 91.19 97 GLY A N 1
ATOM 720 C CA . GLY A 1 97 ? -10.125 3.838 5.43 1 91.19 97 GLY A CA 1
ATOM 721 C C . GLY A 1 97 ? -9.664 3.809 3.986 1 91.19 97 GLY A C 1
ATOM 722 O O . GLY A 1 97 ? -9.117 2.807 3.523 1 91.19 97 GLY A O 1
ATOM 723 N N . THR A 1 98 ? -9.875 4.949 3.314 1 96.75 98 THR A N 1
ATOM 724 C CA . THR A 1 98 ? -9.469 4.996 1.916 1 96.75 98 THR A CA 1
ATOM 725 C C . THR A 1 98 ? -7.949 5.125 1.803 1 96.75 98 THR A C 1
ATOM 727 O O . THR A 1 98 ? -7.332 5.891 2.543 1 96.75 98 THR A O 1
ATOM 730 N N . SER A 1 99 ? -7.363 4.336 0.955 1 98.25 99 SER A N 1
ATOM 731 C CA . SER A 1 99 ? -5.992 4.547 0.5 1 98.25 99 SER A CA 1
ATOM 732 C C . SER A 1 99 ? -5.961 5.219 -0.868 1 98.25 99 SER A C 1
ATOM 734 O O . SER A 1 99 ? -6.594 4.746 -1.814 1 98.25 99 SER A O 1
ATOM 736 N N . TRP A 1 100 ? -5.242 6.277 -0.886 1 98.69 100 TRP A N 1
ATOM 737 C CA . TRP A 1 100 ? -5.105 7.074 -2.102 1 98.69 100 TRP A CA 1
ATOM 738 C C . TRP A 1 100 ? -3.752 6.832 -2.762 1 98.69 100 TRP A C 1
ATOM 740 O O . TRP A 1 100 ? -2.799 6.406 -2.105 1 98.69 100 TRP A O 1
ATOM 750 N N . GLY A 1 101 ? -3.723 7.051 -3.986 1 98.81 101 GLY A N 1
ATOM 751 C CA . GLY A 1 101 ? -2.479 7.125 -4.738 1 98.81 101 GLY A CA 1
ATOM 752 C C . GLY A 1 101 ? -2.369 8.383 -5.582 1 98.81 101 GLY A C 1
ATOM 753 O O . GLY A 1 101 ? -3.336 8.781 -6.23 1 98.81 101 GLY A O 1
ATOM 754 N N . ARG A 1 102 ? -1.262 9.023 -5.59 1 98.81 102 ARG A N 1
ATOM 755 C CA . ARG A 1 102 ? -0.872 10.102 -6.488 1 98.81 102 ARG A CA 1
ATOM 756 C C . ARG A 1 102 ? 0.489 9.828 -7.121 1 98.81 102 ARG A C 1
ATOM 758 O O . ARG A 1 102 ? 1.377 9.266 -6.477 1 98.81 102 ARG A O 1
ATOM 765 N N . PHE A 1 103 ? 0.545 10.219 -8.375 1 98.69 103 PHE A N 1
ATOM 766 C CA . PHE A 1 103 ? 1.906 10.18 -8.898 1 98.69 103 PHE A CA 1
ATOM 767 C C . PHE A 1 103 ? 2.85 10.984 -8.016 1 98.69 103 PHE A C 1
ATOM 769 O O . PHE A 1 103 ? 2.479 12.055 -7.516 1 98.69 103 PHE A O 1
ATOM 776 N N . VAL A 1 104 ? 4.059 10.445 -7.848 1 98.69 104 VAL A N 1
ATOM 777 C CA . VAL A 1 104 ? 5.008 11 -6.887 1 98.69 104 VAL A CA 1
ATOM 778 C C . VAL A 1 104 ? 5.234 12.477 -7.176 1 98.69 104 VAL A C 1
ATOM 780 O O . VAL A 1 104 ? 5.285 13.297 -6.254 1 98.69 104 VAL A O 1
ATOM 783 N N . GLU A 1 105 ? 5.262 12.867 -8.43 1 97.69 105 GLU A N 1
ATOM 784 C CA . GLU A 1 105 ? 5.492 14.266 -8.797 1 97.69 105 GLU A CA 1
ATOM 785 C C . GLU A 1 105 ? 4.391 15.164 -8.25 1 97.69 105 GLU A C 1
ATOM 787 O O . GLU A 1 105 ? 4.668 16.266 -7.762 1 97.69 105 GLU A O 1
ATOM 792 N N . GLU A 1 106 ? 3.209 14.781 -8.352 1 98.31 106 GLU A N 1
ATOM 793 C CA . GLU A 1 106 ? 2.098 15.578 -7.844 1 98.31 106 GLU A CA 1
ATOM 794 C C . GLU A 1 106 ? 2.057 15.57 -6.316 1 98.31 106 GLU A C 1
ATOM 796 O O . GLU A 1 106 ? 1.749 16.594 -5.691 1 98.31 106 GLU A O 1
ATOM 801 N N . PHE A 1 107 ? 2.324 14.461 -5.715 1 98.31 107 PHE A N 1
ATOM 802 C CA . PHE A 1 107 ? 2.328 14.367 -4.262 1 98.31 107 PHE A CA 1
ATOM 803 C C . PHE A 1 107 ? 3.355 15.32 -3.658 1 98.31 107 PHE A C 1
ATOM 805 O O . PHE A 1 107 ? 3.105 15.93 -2.619 1 98.31 107 PHE A O 1
ATOM 812 N N . GLU A 1 108 ? 4.422 15.43 -4.309 1 98.12 108 GLU A N 1
ATOM 813 C CA . GLU A 1 108 ? 5.531 16.203 -3.76 1 98.12 108 GLU A CA 1
ATOM 814 C C . GLU A 1 108 ? 5.523 17.641 -4.289 1 98.12 108 GLU A C 1
ATOM 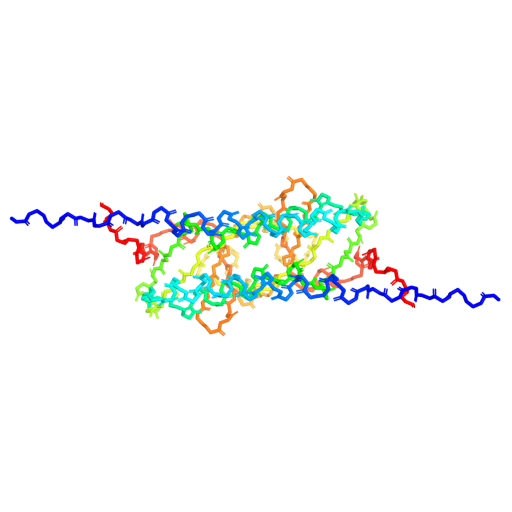816 O O . GLU A 1 108 ? 6.531 18.344 -4.211 1 98.12 108 GLU A O 1
ATOM 821 N N . ASP A 1 109 ?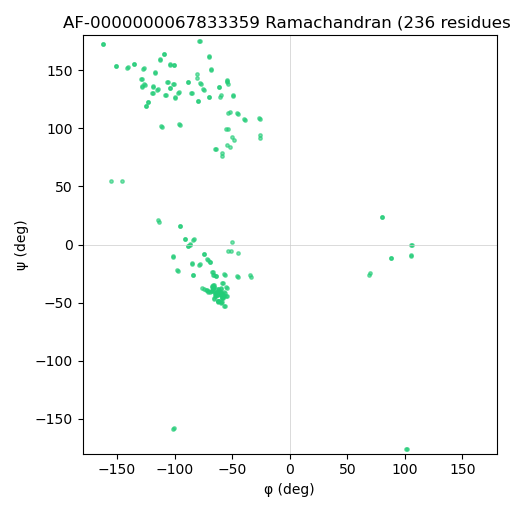 4.441 18.047 -4.844 1 98 109 ASP A N 1
ATOM 822 C CA . ASP A 1 109 ? 4.41 19.359 -5.508 1 98 109 ASP A CA 1
ATOM 823 C C . ASP A 1 109 ? 4.156 20.469 -4.504 1 98 109 ASP A C 1
ATOM 825 O O . ASP A 1 109 ? 3.918 21.625 -4.891 1 98 109 ASP A O 1
ATOM 829 N N . GLY A 1 110 ? 4.082 20.203 -3.176 1 97.75 110 GLY A N 1
ATOM 830 C CA . GLY A 1 110 ? 3.93 21.219 -2.139 1 97.75 110 GLY A CA 1
ATOM 831 C C . GLY A 1 110 ? 2.533 21.266 -1.55 1 97.75 110 GLY A C 1
ATOM 832 O O . GLY A 1 110 ? 2.277 22 -0.602 1 97.75 110 GLY A O 1
ATOM 833 N N . ARG A 1 111 ? 1.61 20.469 -1.97 1 98.06 111 ARG A N 1
ATOM 834 C CA . ARG A 1 111 ? 0.219 20.547 -1.536 1 98.06 111 ARG A CA 1
ATOM 835 C C . ARG A 1 111 ? 0.036 19.922 -0.161 1 98.06 111 ARG A C 1
ATOM 837 O O . ARG A 1 111 ? -1 20.094 0.48 1 98.06 111 ARG A O 1
ATOM 844 N N . PHE A 1 112 ? 0.967 19.141 0.238 1 97.69 112 PHE A N 1
ATOM 845 C CA . PHE A 1 112 ? 0.961 18.547 1.57 1 97.69 112 PHE A CA 1
ATOM 846 C C . PHE A 1 112 ? 1.988 19.219 2.469 1 97.69 112 PHE A C 1
ATOM 848 O O . PHE A 1 112 ? 3.082 19.578 2.018 1 97.69 112 PHE A O 1
ATOM 855 N N . VAL A 1 113 ? 1.636 19.453 3.758 1 96.81 113 VAL A N 1
ATOM 856 C CA . VAL A 1 113 ? 2.576 19.938 4.762 1 96.81 113 VAL A CA 1
ATOM 857 C C . VAL A 1 113 ? 2.74 18.906 5.863 1 96.81 113 VAL A C 1
ATOM 859 O O . VAL A 1 113 ? 1.813 18.141 6.145 1 96.81 113 VAL A O 1
ATOM 862 N N . PRO A 1 114 ? 3.93 18.828 6.465 1 93.56 114 PRO A N 1
ATOM 863 C CA . PRO A 1 114 ? 4.105 17.875 7.57 1 93.56 114 PRO A CA 1
ATOM 864 C C . PRO A 1 114 ? 3.062 18.062 8.672 1 93.56 114 PRO A C 1
ATOM 866 O O . PRO A 1 114 ? 2.678 19.188 8.984 1 93.56 114 PRO A O 1
ATOM 869 N N . HIS A 1 115 ? 2.59 16.938 9.18 1 88.44 115 HIS A N 1
ATOM 870 C CA . HIS A 1 115 ? 1.562 16.906 10.211 1 88.44 115 HIS A CA 1
ATOM 871 C C . HIS A 1 115 ? 2.006 16.078 11.406 1 88.44 115 HIS A C 1
ATOM 873 O O . HIS A 1 115 ? 2.383 14.914 11.25 1 88.44 115 HIS A O 1
ATOM 879 N N . GLY A 1 116 ? 1.736 16.531 12.742 1 70.75 116 GLY A N 1
ATOM 880 C CA . GLY A 1 116 ? 1.977 15.82 13.984 1 70.75 116 GLY A CA 1
ATOM 881 C C . GLY A 1 116 ? 3.451 15.672 14.312 1 70.75 116 GLY A C 1
ATOM 882 O O . GLY A 1 116 ? 3.807 15.195 15.398 1 70.75 116 GLY A O 1
ATOM 883 N N . GLY A 1 117 ? 4.48 15.688 13.398 1 53.88 117 GLY A N 1
ATOM 884 C CA . GLY A 1 117 ? 5.836 15.695 13.922 1 53.88 117 GLY A CA 1
ATOM 885 C C . GLY A 1 117 ? 6.125 16.891 14.812 1 53.88 117 GLY A C 1
ATOM 886 O O . GLY A 1 117 ? 5.812 18.016 14.453 1 53.88 117 GLY A O 1
ATOM 887 N N . GLY A 1 118 ? 5.629 16.891 16.078 1 41.94 118 GLY A N 1
ATOM 888 C CA . GLY A 1 118 ? 6.266 17.891 16.906 1 41.94 118 GLY A CA 1
ATOM 889 C C . GLY A 1 118 ? 7.668 18.25 16.453 1 41.94 118 GLY A C 1
ATOM 890 O O . GLY A 1 118 ? 8.359 17.422 15.859 1 41.94 118 GLY A O 1
ATOM 891 N N . ALA A 1 119 ? 7.887 19.625 15.805 1 34.75 119 ALA A N 1
ATOM 892 C CA . ALA A 1 119 ? 9.258 20.125 15.898 1 34.75 119 ALA A CA 1
ATOM 893 C C . ALA A 1 119 ? 9.977 19.531 17.109 1 34.75 119 ALA A C 1
ATOM 895 O O . ALA A 1 119 ? 9.43 19.516 18.219 1 34.75 119 ALA A O 1
ATOM 896 N N . VAL A 1 120 ? 10.734 18.406 16.922 1 26.55 120 VAL A N 1
ATOM 897 C CA . VAL A 1 120 ? 11.711 18.5 18 1 26.55 120 VAL A CA 1
ATOM 898 C C . VAL A 1 120 ? 12.32 19.891 18.031 1 26.55 120 VAL A C 1
ATOM 900 O O . VAL A 1 120 ? 12.57 20.5 16.984 1 26.55 120 VAL A O 1
ATOM 903 N N . MET B 1 1 ? -7.684 -42.844 -2.715 1 36.47 1 MET B N 1
ATOM 904 C CA . MET B 1 1 ? -6.855 -42.375 -1.616 1 36.47 1 MET B CA 1
ATOM 905 C C . MET B 1 1 ? -6.945 -40.844 -1.506 1 36.47 1 MET B C 1
ATOM 907 O O . MET B 1 1 ? -6.547 -40.125 -2.424 1 36.47 1 MET B O 1
ATOM 911 N N . THR B 1 2 ? -7.988 -40.312 -0.877 1 40.19 2 THR B N 1
ATOM 912 C CA . THR B 1 2 ? -8.523 -38.969 -0.748 1 40.19 2 THR B CA 1
ATOM 913 C C . THR B 1 2 ? -7.547 -38.062 0.006 1 40.19 2 THR B C 1
ATOM 915 O O . THR B 1 2 ? -7.207 -38.344 1.159 1 40.19 2 THR B O 1
ATOM 918 N N . THR B 1 3 ? -6.586 -37.531 -0.624 1 41.91 3 THR B N 1
ATOM 919 C CA . THR B 1 3 ? -5.562 -36.688 -0.035 1 41.91 3 THR B CA 1
ATOM 920 C C . THR B 1 3 ? -6.203 -35.531 0.72 1 41.91 3 THR B C 1
ATOM 922 O O . THR B 1 3 ? -6.871 -34.688 0.12 1 41.91 3 THR B O 1
ATOM 925 N N . GLU B 1 4 ? -6.574 -35.719 1.99 1 38.06 4 GLU B N 1
ATOM 926 C CA . GLU B 1 4 ? -7.18 -34.781 2.943 1 38.06 4 GLU B CA 1
ATOM 927 C C . GLU B 1 4 ? -6.332 -33.531 3.1 1 38.06 4 GLU B C 1
ATOM 929 O O . GLU B 1 4 ? -5.141 -33.625 3.4 1 38.06 4 GLU B O 1
ATOM 934 N N . SER B 1 5 ? -6.652 -32.5 2.475 1 39.25 5 SER B N 1
ATOM 935 C CA . SER B 1 5 ? -6.07 -31.172 2.49 1 39.25 5 SER B CA 1
ATOM 936 C C . SER B 1 5 ? -5.906 -30.656 3.914 1 39.25 5 SER B C 1
ATOM 938 O O . SER B 1 5 ? -6.875 -30.609 4.676 1 39.25 5 SER B O 1
ATOM 940 N N . SER B 1 6 ? -4.785 -30.844 4.562 1 38.53 6 SER B N 1
ATOM 941 C CA . SER B 1 6 ? -4.465 -30.453 5.93 1 38.53 6 SER B CA 1
ATOM 942 C C . SER B 1 6 ? -4.895 -29.016 6.211 1 38.53 6 SER B C 1
ATOM 944 O O . SER B 1 6 ? -4.574 -28.094 5.441 1 38.53 6 SER B O 1
ATOM 946 N N . PRO B 1 7 ? -5.914 -28.75 7.121 1 38.03 7 PRO B N 1
ATOM 947 C CA . PRO B 1 7 ? -6.449 -27.453 7.543 1 38.03 7 PRO B CA 1
ATOM 948 C C . PRO B 1 7 ? -5.363 -26.484 8 1 38.03 7 PRO B C 1
ATOM 950 O O . PRO B 1 7 ? -4.324 -26.906 8.508 1 38.03 7 PRO B O 1
ATOM 953 N N . SER B 1 8 ? -5.168 -25.5 7.359 1 40.34 8 SER B N 1
ATOM 954 C CA . SER B 1 8 ? -4.289 -24.422 7.781 1 40.34 8 SER B CA 1
ATOM 955 C C . SER B 1 8 ? -4.426 -24.156 9.273 1 40.34 8 SER B C 1
ATOM 957 O O . SER B 1 8 ? -5.539 -24.047 9.797 1 40.34 8 SER B O 1
ATOM 959 N N . SER B 1 9 ? -3.529 -24.453 10.227 1 41.25 9 SER B N 1
ATOM 960 C CA . SER B 1 9 ? -3.631 -24.609 11.672 1 41.25 9 SER B CA 1
ATOM 961 C C . SER B 1 9 ? -4.125 -23.328 12.344 1 41.25 9 SER B C 1
ATOM 963 O O . SER B 1 9 ? -3.686 -22.234 11.992 1 41.25 9 SER B O 1
ATOM 965 N N . PRO B 1 10 ? -5.125 -23.312 13.172 1 44.47 10 PRO B N 1
ATOM 966 C CA . PRO B 1 10 ? -5.699 -22.312 14.07 1 44.47 10 PRO B CA 1
ATOM 967 C C . PRO B 1 10 ? -4.641 -21.375 14.664 1 44.47 10 PRO B C 1
ATOM 969 O O . PRO B 1 10 ? -4.938 -20.234 14.984 1 44.47 10 PRO B O 1
ATOM 972 N N . LEU B 1 11 ? -3.516 -21.906 14.758 1 43.97 11 LEU B N 1
ATOM 973 C CA . LEU B 1 11 ? -2.441 -21.203 15.453 1 43.97 11 LEU B CA 1
ATOM 974 C C . LEU B 1 11 ? -1.898 -20.062 14.594 1 43.97 11 LEU B C 1
ATOM 976 O O . LEU B 1 11 ? -1.576 -18.984 15.117 1 43.97 11 LEU B O 1
ATOM 980 N N . ALA B 1 12 ? -1.841 -20.359 13.391 1 43.47 12 ALA B N 1
ATOM 981 C CA . ALA B 1 12 ? -1.354 -19.312 12.508 1 43.47 12 ALA B CA 1
ATOM 982 C C . ALA B 1 12 ? -2.33 -18.141 12.453 1 43.47 12 ALA B C 1
ATOM 984 O O . ALA B 1 12 ? -1.919 -16.984 12.516 1 43.47 12 ALA B O 1
ATOM 985 N N . ASP B 1 13 ? -3.527 -18.422 12.461 1 48 13 ASP B N 1
ATOM 986 C CA . ASP B 1 13 ? -4.582 -17.422 12.453 1 48 13 ASP B CA 1
ATOM 987 C C . ASP B 1 13 ? -4.547 -16.578 13.727 1 48 13 ASP B C 1
ATOM 989 O O . ASP B 1 13 ? -4.703 -15.352 13.672 1 48 13 ASP B O 1
ATOM 993 N N . ASP B 1 14 ? -4.34 -17.281 14.734 1 49.34 14 ASP B N 1
ATOM 994 C CA . ASP B 1 14 ? -4.344 -16.594 16.016 1 49.34 14 ASP B CA 1
ATOM 995 C C . ASP B 1 14 ? -3.172 -15.609 16.125 1 49.34 14 ASP B C 1
ATOM 997 O O . ASP B 1 14 ? -3.309 -14.531 16.688 1 49.34 14 ASP B O 1
ATOM 1001 N N . ARG B 1 15 ? -2.109 -16.031 15.57 1 45.44 15 ARG B N 1
ATOM 1002 C CA . ARG B 1 15 ? -0.929 -15.188 15.68 1 45.44 15 ARG B CA 1
ATOM 1003 C C . ARG B 1 15 ? -1.099 -13.906 14.867 1 45.44 15 ARG B C 1
ATOM 1005 O O . ARG B 1 15 ? -0.752 -12.82 15.328 1 45.44 15 ARG B O 1
ATOM 1012 N N . VAL B 1 16 ? -1.666 -14.031 13.688 1 45.88 16 VAL B N 1
ATOM 1013 C CA . VAL B 1 16 ? -1.989 -12.852 12.898 1 45.88 16 VAL B CA 1
ATOM 1014 C C . VAL B 1 16 ? -2.924 -11.938 13.688 1 45.88 16 VAL B C 1
ATOM 1016 O O . VAL B 1 16 ? -2.719 -10.727 13.734 1 45.88 16 VAL B O 1
ATOM 1019 N N . ALA B 1 17 ? -3.82 -12.562 14.195 1 47.78 17 ALA B N 1
ATOM 1020 C CA . ALA B 1 17 ? -4.762 -11.781 14.992 1 47.78 17 ALA B CA 1
ATOM 1021 C C . ALA B 1 17 ? -4.039 -11.031 16.109 1 47.78 17 ALA B C 1
ATOM 1023 O O . ALA B 1 17 ? -4.363 -9.875 16.391 1 47.78 17 ALA B O 1
ATOM 1024 N N . ARG B 1 18 ? -3.211 -11.727 16.688 1 47.75 18 ARG B N 1
ATOM 1025 C CA . ARG B 1 18 ? -2.52 -11.078 17.797 1 47.75 18 ARG B CA 1
ATOM 1026 C C . ARG B 1 18 ? -1.617 -9.961 17.297 1 47.75 18 ARG B C 1
ATOM 1028 O O . ARG B 1 18 ? -1.516 -8.906 17.938 1 47.75 18 ARG B O 1
ATOM 1035 N N . LEU B 1 19 ? -1.023 -10.141 16.156 1 50.16 19 LEU B N 1
ATOM 1036 C CA . LEU B 1 19 ? -0.202 -9.102 15.555 1 50.16 19 LEU B CA 1
ATOM 1037 C C . LEU B 1 19 ? -1.047 -7.879 15.203 1 50.16 19 LEU B C 1
ATOM 1039 O O . LEU B 1 19 ? -0.635 -6.742 15.438 1 50.16 19 LEU B O 1
ATOM 1043 N N . VAL B 1 20 ? -2.084 -8.156 14.68 1 49.84 20 VAL B N 1
ATOM 1044 C CA . VAL B 1 20 ? -3.012 -7.074 14.375 1 49.84 20 VAL B CA 1
ATOM 1045 C C . VAL B 1 20 ? -3.406 -6.348 15.656 1 49.84 20 VAL B C 1
ATOM 1047 O O . VAL B 1 20 ? -3.42 -5.117 15.703 1 49.84 20 VAL B O 1
ATOM 1050 N N . ALA B 1 21 ? -3.76 -7.207 16.531 1 49.66 21 ALA B N 1
ATOM 1051 C CA . ALA B 1 21 ? -4.156 -6.594 17.797 1 49.66 21 ALA B CA 1
ATOM 1052 C C . ALA B 1 21 ? -3.018 -5.77 18.391 1 49.66 21 ALA B C 1
ATOM 1054 O O . ALA B 1 21 ? -3.24 -4.676 18.906 1 49.66 21 ALA B O 1
ATOM 1055 N N . ALA B 1 22 ? -1.922 -6.332 18.328 1 48.75 22 ALA B N 1
ATOM 1056 C CA . ALA B 1 22 ? -0.78 -5.598 18.875 1 48.75 22 ALA B CA 1
ATOM 1057 C C . ALA B 1 22 ? -0.498 -4.344 18.047 1 48.75 22 ALA B C 1
ATOM 1059 O O . ALA B 1 22 ? -0.219 -3.279 18.594 1 48.75 22 ALA B O 1
ATOM 1060 N N . ALA B 1 23 ? -0.485 -4.504 16.797 1 51.06 23 ALA B N 1
ATOM 1061 C CA . ALA B 1 23 ? -0.349 -3.326 15.945 1 51.06 23 ALA B CA 1
ATOM 1062 C C . ALA B 1 23 ? -1.417 -2.287 16.266 1 51.06 23 ALA B C 1
ATOM 1064 O O . ALA B 1 23 ? -1.126 -1.091 16.344 1 51.06 23 ALA B O 1
ATOM 1065 N N . GLU B 1 24 ? -2.547 -2.855 16.391 1 49.66 24 GLU B N 1
ATOM 1066 C CA . GLU B 1 24 ? -3.645 -1.963 16.75 1 49.66 24 GLU B CA 1
ATOM 1067 C C . GLU B 1 24 ? -3.369 -1.256 18.078 1 49.66 24 GLU B C 1
ATOM 1069 O O . GLU B 1 24 ? -3.643 -0.061 18.219 1 49.66 24 GLU B O 1
ATOM 1074 N N . ALA B 1 25 ? -3.023 -2.029 18.984 1 50.91 25 ALA B N 1
ATOM 1075 C CA . ALA B 1 25 ? -2.756 -1.427 20.281 1 50.91 25 ALA B CA 1
ATOM 1076 C C . ALA B 1 25 ? -1.677 -0.353 20.188 1 50.91 25 ALA B C 1
ATOM 1078 O O . ALA B 1 25 ? -1.771 0.694 20.828 1 50.91 25 ALA B O 1
ATOM 1079 N N . VAL B 1 26 ? -0.696 -0.607 19.453 1 47.72 26 VAL B N 1
ATOM 1080 C CA . VAL B 1 26 ? 0.359 0.378 19.234 1 47.72 26 VAL B CA 1
ATOM 1081 C C . VAL B 1 26 ? -0.222 1.613 18.547 1 47.72 26 VAL B C 1
ATOM 1083 O O . VAL B 1 26 ? 0.079 2.744 18.938 1 47.72 26 VAL B O 1
ATOM 1086 N N . LEU B 1 27 ? -0.901 1.251 17.562 1 50.5 27 LEU B N 1
ATOM 1087 C CA . LEU B 1 27 ? -1.533 2.355 16.844 1 50.5 27 LEU B CA 1
ATOM 1088 C C . LEU B 1 27 ? -2.457 3.143 17.781 1 50.5 27 LEU B C 1
ATOM 1090 O O . LEU B 1 27 ? -2.521 4.371 17.703 1 50.5 27 LEU B O 1
ATOM 1094 N N . ARG B 1 28 ? -3.125 2.293 18.531 1 50.28 28 ARG B N 1
ATOM 1095 C CA . ARG B 1 28 ? -3.996 2.975 19.484 1 50.28 28 ARG B CA 1
ATOM 1096 C C . ARG B 1 28 ? -3.191 3.885 20.406 1 50.28 28 ARG B C 1
ATOM 1098 O O . ARG B 1 28 ? -3.627 4.992 20.719 1 50.28 28 ARG B O 1
ATOM 1105 N N . SER B 1 29 ? -2.229 3.379 20.844 1 47.22 29 SER B N 1
ATOM 1106 C CA . SER B 1 29 ? -1.442 4.219 21.75 1 47.22 29 SER B CA 1
ATOM 1107 C C . SER B 1 29 ? -0.906 5.449 21.031 1 47.22 29 SER B C 1
ATOM 1109 O O . SER B 1 29 ? -0.763 6.516 21.625 1 47.22 29 SER B O 1
ATOM 1111 N N . ARG B 1 30 ? -0.569 5.121 19.875 1 45.62 30 ARG B N 1
ATOM 1112 C CA . ARG B 1 30 ? -0.184 6.285 19.094 1 45.62 30 ARG B CA 1
ATOM 1113 C C . ARG B 1 30 ? -1.382 7.195 18.844 1 45.62 30 ARG B C 1
ATOM 1115 O O . ARG B 1 30 ? -1.219 8.398 18.609 1 45.62 30 ARG B O 1
ATOM 1122 N N . ALA B 1 31 ? -2.527 6.551 18.625 1 46.03 31 ALA B N 1
ATOM 1123 C CA . ALA B 1 31 ? -3.73 7.355 18.438 1 46.03 31 ALA B CA 1
ATOM 1124 C C . ALA B 1 31 ? -3.824 8.461 19.484 1 46.03 31 ALA B C 1
ATOM 1126 O O . ALA B 1 31 ? -4.551 9.438 19.312 1 46.03 31 ALA B O 1
ATOM 1127 N N . GLU B 1 32 ? -3.225 8.219 20.609 1 44.72 32 GLU B N 1
ATOM 1128 C CA . GLU B 1 32 ? -3.303 9.516 21.281 1 44.72 32 GLU B CA 1
ATOM 1129 C C . GLU B 1 32 ? -2.748 10.633 20.406 1 44.72 32 GLU B C 1
ATOM 1131 O O . GLU B 1 32 ? -2.949 11.812 20.688 1 44.72 32 GLU B O 1
ATOM 1136 N N . ALA B 1 33 ? -2.168 10.289 19.203 1 47.03 33 ALA B N 1
ATOM 1137 C CA . ALA B 1 33 ? -1.66 11.305 18.297 1 47.03 33 ALA B CA 1
ATOM 1138 C C . ALA B 1 33 ? -2.791 11.922 17.469 1 47.03 33 ALA B C 1
ATOM 1140 O O . ALA B 1 33 ? -3.832 11.289 17.266 1 47.03 33 ALA B O 1
ATOM 1141 N N . VAL B 1 34 ? -2.801 13.195 17.078 1 51.59 34 VAL B N 1
ATOM 1142 C CA . VAL B 1 34 ? -3.693 14.188 16.484 1 51.59 34 VAL B CA 1
ATOM 1143 C C . VAL B 1 34 ? -4.355 13.602 15.242 1 51.59 34 VAL B C 1
ATOM 1145 O O . VAL B 1 34 ? -5.414 14.078 14.812 1 51.59 34 VAL B O 1
ATOM 1148 N N . ASP B 1 35 ? -4.023 12.188 14.922 1 68.88 35 ASP B N 1
ATOM 1149 C CA . ASP B 1 35 ? -4.688 11.641 13.742 1 68.88 35 ASP B CA 1
ATOM 1150 C C . ASP B 1 35 ? -4.781 10.117 13.828 1 68.88 35 ASP B C 1
ATOM 1152 O O . ASP B 1 35 ? -4.512 9.422 12.844 1 68.88 35 ASP B O 1
ATOM 1156 N N . GLY B 1 36 ? -5.363 9.844 14.938 1 74.56 36 GLY B N 1
ATOM 1157 C CA . GLY B 1 36 ? -5.516 8.438 15.305 1 74.56 36 GLY B CA 1
ATOM 1158 C C . GLY B 1 36 ? -6.281 7.637 14.273 1 74.56 36 GLY B C 1
ATOM 1159 O O . GLY B 1 36 ? -5.941 6.484 13.992 1 74.56 36 GLY B O 1
ATOM 1160 N N . ASP B 1 37 ? -7.246 8.32 13.625 1 81.94 37 ASP B N 1
ATOM 1161 C CA . ASP B 1 37 ? -8.07 7.594 12.664 1 81.94 37 ASP B CA 1
ATOM 1162 C C . ASP B 1 37 ? -7.273 7.238 11.414 1 81.94 37 ASP B C 1
ATOM 1164 O O . ASP B 1 37 ? -7.418 6.145 10.867 1 81.94 37 ASP B O 1
ATOM 1168 N N . ALA B 1 38 ? -6.438 8.133 10.93 1 88.19 38 ALA B N 1
ATOM 1169 C CA . ALA B 1 38 ? -5.59 7.836 9.773 1 88.19 38 ALA B CA 1
ATOM 1170 C C . ALA B 1 38 ? -4.555 6.766 10.117 1 88.19 38 ALA B C 1
ATOM 1172 O O . ALA B 1 38 ? -4.215 5.93 9.273 1 88.19 38 ALA B O 1
ATOM 1173 N N . GLU B 1 39 ? -4.102 6.812 11.32 1 83.88 39 GLU B N 1
ATOM 1174 C CA . GLU B 1 39 ? -3.164 5.785 11.766 1 83.88 39 GLU B CA 1
ATOM 1175 C C . GLU B 1 39 ? -3.816 4.406 11.781 1 83.88 39 GLU B C 1
ATOM 1177 O O . GLU B 1 39 ? -3.215 3.424 11.344 1 83.88 39 GLU B O 1
ATOM 1182 N N . LEU B 1 40 ? -4.992 4.426 12.281 1 79.94 40 LEU B N 1
ATOM 1183 C CA . LEU B 1 40 ? -5.715 3.158 12.312 1 79.94 40 LEU B CA 1
ATOM 1184 C C . LEU B 1 40 ? -5.988 2.654 10.898 1 79.94 40 LEU B C 1
ATOM 1186 O O . LEU B 1 40 ? -5.855 1.458 10.625 1 79.94 40 LEU B O 1
ATOM 1190 N N . ALA B 1 41 ? -6.355 3.525 10.047 1 87.06 41 ALA B N 1
ATOM 1191 C CA . ALA B 1 41 ? -6.598 3.164 8.648 1 87.06 41 ALA B CA 1
ATOM 1192 C C . ALA B 1 41 ? -5.332 2.611 8 1 87.06 41 ALA B C 1
ATOM 1194 O O . ALA B 1 41 ? -5.383 1.612 7.277 1 87.06 41 ALA B O 1
ATOM 1195 N N . ALA B 1 42 ? -4.211 3.248 8.281 1 88.81 42 ALA B N 1
ATOM 1196 C CA . ALA B 1 42 ? -2.936 2.781 7.75 1 88.81 42 ALA B CA 1
ATOM 1197 C C . ALA B 1 42 ? -2.607 1.38 8.258 1 88.81 42 ALA B C 1
ATOM 1199 O O . ALA B 1 42 ? -2.113 0.539 7.508 1 88.81 42 ALA B O 1
ATOM 1200 N N . LEU B 1 43 ? -2.871 1.202 9.438 1 81.25 43 LEU B N 1
ATOM 1201 C CA . LEU B 1 43 ? -2.635 -0.115 10.016 1 81.25 43 LEU B CA 1
ATOM 1202 C C . LEU B 1 43 ? -3.498 -1.173 9.336 1 81.25 43 LEU B C 1
ATOM 1204 O O . LEU B 1 43 ? -3.006 -2.246 8.977 1 81.25 43 LEU B O 1
ATOM 1208 N N . ARG B 1 44 ? -4.719 -0.873 9.219 1 83.38 44 ARG B N 1
ATOM 1209 C CA . ARG B 1 44 ? -5.625 -1.824 8.578 1 83.38 44 ARG B CA 1
ATOM 1210 C C . ARG B 1 44 ? -5.172 -2.148 7.16 1 83.38 44 ARG B C 1
ATOM 1212 O O . ARG B 1 44 ? -5.168 -3.312 6.754 1 83.38 44 ARG B O 1
ATOM 1219 N N . ALA B 1 45 ? -4.801 -1.12 6.465 1 89.5 45 ALA B N 1
ATOM 1220 C CA . ALA B 1 45 ? -4.301 -1.327 5.109 1 89.5 45 ALA B CA 1
ATOM 1221 C C . ALA B 1 45 ? -3.043 -2.188 5.113 1 89.5 45 ALA B C 1
ATOM 1223 O O . ALA B 1 45 ? -2.881 -3.068 4.262 1 89.5 45 ALA B O 1
ATOM 1224 N N . ALA B 1 46 ? -2.201 -1.974 6.066 1 86.19 46 ALA B N 1
ATOM 1225 C CA . ALA B 1 46 ? -0.926 -2.68 6.1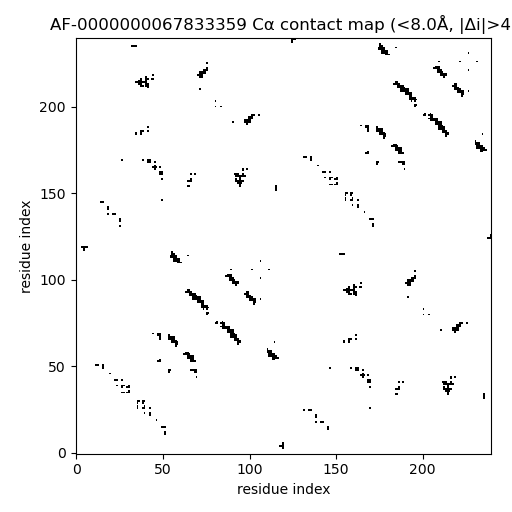68 1 86.19 46 ALA B CA 1
ATOM 1226 C C . ALA B 1 46 ? -1.141 -4.156 6.48 1 86.19 46 ALA B C 1
ATOM 1228 O O . ALA B 1 46 ? -0.335 -5.004 6.09 1 86.19 46 ALA B O 1
ATOM 1229 N N . LEU B 1 47 ? -2.217 -4.473 7.047 1 79.31 47 LEU B N 1
ATOM 1230 C CA . LEU B 1 47 ? -2.463 -5.84 7.5 1 79.31 47 LEU B CA 1
ATOM 1231 C C . LEU B 1 47 ? -3.01 -6.699 6.363 1 79.31 47 LEU B C 1
ATOM 1233 O O . LEU B 1 47 ? -2.986 -7.93 6.445 1 79.31 47 LEU B O 1
ATOM 1237 N N . VAL B 1 48 ? -3.447 -6.102 5.359 1 85.94 48 VAL B N 1
ATOM 1238 C CA . VAL B 1 48 ? -4.102 -6.82 4.27 1 85.94 48 VAL B CA 1
ATOM 1239 C C . VAL B 1 48 ? -3.162 -7.895 3.723 1 85.94 48 VAL B C 1
ATOM 1241 O O . VAL B 1 48 ? -3.516 -9.078 3.689 1 85.94 48 VAL B O 1
ATOM 1244 N N . PRO B 1 49 ? -1.925 -7.562 3.344 1 86.81 49 PRO B N 1
ATOM 1245 C CA . PRO B 1 49 ? -1.06 -8.594 2.766 1 86.81 49 PRO B CA 1
ATOM 1246 C C . PRO B 1 49 ? -0.525 -9.57 3.811 1 86.81 49 PRO B C 1
ATOM 1248 O O . PRO B 1 49 ? 0.078 -10.586 3.457 1 86.81 49 PRO B O 1
ATOM 1251 N N . LEU B 1 50 ? -0.743 -9.281 5.012 1 76.75 50 LEU B N 1
ATOM 1252 C CA . LEU B 1 50 ? -0.2 -10.117 6.078 1 76.75 50 LEU B CA 1
ATOM 1253 C C . LEU B 1 50 ? -1.271 -11.039 6.648 1 76.75 50 LEU B C 1
ATOM 1255 O O . LEU B 1 50 ? -0.969 -11.938 7.441 1 76.75 50 LEU B O 1
ATOM 1259 N N . SER B 1 51 ? -2.451 -10.758 6.234 1 73 51 SER B N 1
ATOM 1260 C CA . SER B 1 51 ? -3.564 -11.531 6.77 1 73 51 SER B CA 1
ATOM 1261 C C . SER B 1 51 ? -3.545 -12.969 6.242 1 73 51 SER B C 1
ATOM 1263 O O . SER B 1 51 ? -2.934 -13.242 5.207 1 73 51 SER B O 1
ATOM 1265 N N . ALA B 1 52 ? -4.246 -13.844 6.891 1 69.62 52 ALA B N 1
ATOM 1266 C CA . ALA B 1 52 ? -4.355 -15.242 6.477 1 69.62 52 ALA B CA 1
ATOM 1267 C C . ALA B 1 52 ? -5.105 -15.359 5.152 1 69.62 52 ALA B C 1
ATOM 1269 O O . ALA B 1 52 ? -4.902 -16.328 4.402 1 69.62 52 ALA B O 1
ATOM 1270 N N . GLU B 1 53 ? -5.953 -14.375 4.902 1 74.81 53 GLU B N 1
ATOM 1271 C CA . GLU B 1 53 ? -6.785 -14.406 3.703 1 74.81 53 GLU B CA 1
ATOM 1272 C C . GLU B 1 53 ? -6.094 -13.703 2.537 1 74.81 53 GLU B C 1
ATOM 1274 O O . GLU B 1 53 ? -6.637 -13.633 1.435 1 74.81 53 GLU B O 1
ATOM 1279 N N . ALA B 1 54 ? -4.875 -13.32 2.85 1 83.56 54 ALA B N 1
ATOM 1280 C CA . ALA B 1 54 ? -4.168 -12.633 1.775 1 83.56 54 ALA B CA 1
ATOM 1281 C C . ALA B 1 54 ? -4 -13.531 0.557 1 83.56 54 ALA B C 1
ATOM 1283 O O . ALA B 1 54 ? -3.629 -14.703 0.689 1 83.56 54 ALA B O 1
ATOM 1284 N N . ARG B 1 55 ? -4.254 -12.961 -0.574 1 91.62 55 ARG B N 1
ATOM 1285 C CA . ARG B 1 55 ? -4.082 -13.711 -1.816 1 91.62 55 ARG B CA 1
ATOM 1286 C C . ARG B 1 55 ? -2.609 -13.789 -2.207 1 91.62 55 ARG B C 1
ATOM 1288 O O . ARG B 1 55 ? -1.872 -12.805 -2.066 1 91.62 55 ARG B O 1
ATOM 1295 N N . ARG B 1 56 ? -2.207 -14.93 -2.658 1 92.62 56 ARG B N 1
ATOM 1296 C CA . ARG B 1 56 ? -0.935 -15.164 -3.334 1 92.62 56 ARG B CA 1
ATOM 1297 C C . ARG B 1 56 ? -1.156 -15.594 -4.781 1 92.62 56 ARG B C 1
A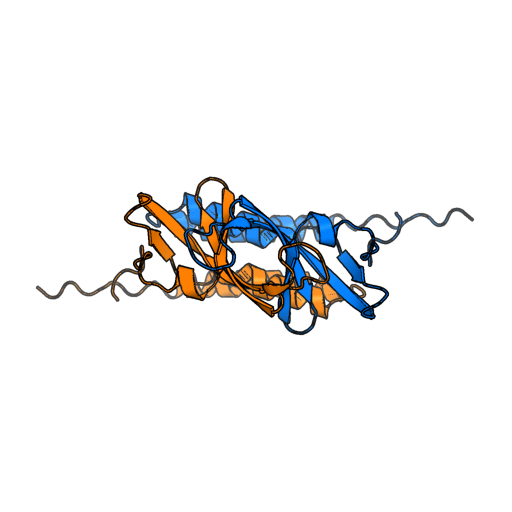TOM 1299 O O . ARG B 1 56 ? -2.014 -16.438 -5.062 1 92.62 56 ARG B O 1
ATOM 1306 N N . VAL B 1 57 ? -0.388 -14.938 -5.621 1 96.06 57 VAL B N 1
ATOM 1307 C CA . VAL B 1 57 ? -0.664 -15.211 -7.027 1 96.06 57 VAL B CA 1
ATOM 1308 C C . VAL B 1 57 ? 0.648 -15.422 -7.777 1 96.06 57 VAL B C 1
ATOM 1310 O O . VAL B 1 57 ? 1.715 -15.023 -7.305 1 96.06 57 VAL B O 1
ATOM 1313 N N . PHE B 1 58 ? 0.507 -16.141 -8.836 1 96.06 58 PHE B N 1
ATOM 1314 C CA . PHE B 1 58 ? 1.604 -16.406 -9.758 1 96.06 58 PHE B CA 1
ATOM 1315 C C . PHE B 1 58 ? 1.291 -15.875 -11.148 1 96.06 58 PHE B C 1
ATOM 1317 O O . PHE B 1 58 ? 0.167 -16.016 -11.633 1 96.06 58 PHE B O 1
ATOM 1324 N N . HIS B 1 59 ? 2.254 -15.133 -11.664 1 97.31 59 HIS B N 1
ATOM 1325 C CA . HIS B 1 59 ? 2.178 -14.688 -13.055 1 97.31 59 HIS B CA 1
ATOM 1326 C C . HIS B 1 59 ? 2.949 -15.633 -13.969 1 97.31 59 HIS B C 1
ATOM 1328 O O . HIS B 1 59 ? 4.164 -15.5 -14.125 1 97.31 59 HIS B O 1
ATOM 1334 N N . PRO B 1 60 ? 2.238 -16.5 -14.688 1 97.62 60 PRO B N 1
ATOM 1335 C CA . PRO B 1 60 ? 2.926 -17.516 -15.477 1 97.62 60 PRO B CA 1
ATOM 1336 C C . PRO B 1 60 ? 3.865 -16.922 -16.516 1 97.62 60 PRO B C 1
ATOM 1338 O O . PRO B 1 60 ? 4.969 -17.438 -16.734 1 97.62 60 PRO B O 1
ATOM 1341 N N . LYS B 1 61 ? 3.504 -15.914 -17.188 1 96.75 61 LYS B N 1
ATOM 1342 C CA . LYS B 1 61 ? 4.336 -15.328 -18.234 1 96.75 61 LYS B CA 1
ATOM 1343 C C . LYS B 1 61 ? 5.613 -14.727 -17.656 1 96.75 61 LYS B C 1
ATOM 1345 O O . LYS B 1 61 ? 6.684 -14.828 -18.25 1 96.75 61 LYS B O 1
ATOM 1350 N N . ARG B 1 62 ? 5.457 -14.07 -16.484 1 95.06 62 ARG B N 1
ATOM 1351 C CA . ARG B 1 62 ? 6.625 -13.453 -15.867 1 95.06 62 ARG B CA 1
ATOM 1352 C C . ARG B 1 62 ? 7.406 -14.469 -15.039 1 95.06 62 ARG B C 1
ATOM 1354 O O . ARG B 1 62 ? 8.586 -14.266 -14.758 1 95.06 62 ARG B O 1
ATOM 1361 N N . GLY B 1 63 ? 6.738 -15.477 -14.57 1 95 63 GLY B N 1
ATOM 1362 C CA . GLY B 1 63 ? 7.387 -16.531 -13.805 1 95 63 GLY B CA 1
ATOM 1363 C C . GLY B 1 63 ? 7.625 -16.156 -12.352 1 95 63 GLY B C 1
ATOM 1364 O O . GLY B 1 63 ? 8.586 -16.625 -11.742 1 95 63 GLY B O 1
ATOM 1365 N N . HIS B 1 64 ? 6.84 -15.219 -11.844 1 94.56 64 HIS B N 1
ATOM 1366 C CA . HIS B 1 64 ? 7.047 -14.766 -10.469 1 94.56 64 HIS B CA 1
ATOM 1367 C C . HIS B 1 64 ? 5.754 -14.844 -9.664 1 94.56 64 HIS B C 1
ATOM 1369 O O . HIS B 1 64 ? 4.664 -14.688 -10.219 1 94.56 64 HIS B O 1
ATOM 1375 N N . ALA B 1 65 ? 5.938 -15.047 -8.352 1 94.94 65 ALA B N 1
ATOM 1376 C CA . ALA B 1 65 ? 4.84 -15.016 -7.387 1 94.94 65 ALA B CA 1
ATOM 1377 C C . ALA B 1 65 ? 4.797 -13.68 -6.648 1 94.94 65 ALA B C 1
ATOM 1379 O O . ALA B 1 65 ? 5.82 -13 -6.516 1 94.94 65 ALA B O 1
ATOM 1380 N N . TYR B 1 66 ? 3.613 -13.391 -6.207 1 95.62 66 TYR B N 1
ATOM 1381 C CA . TYR B 1 66 ? 3.369 -12.125 -5.535 1 95.62 66 TYR B CA 1
ATOM 1382 C C . TYR B 1 66 ? 2.42 -12.305 -4.355 1 95.62 66 TYR B C 1
ATOM 1384 O O . TYR B 1 66 ? 1.603 -13.227 -4.344 1 95.62 66 TYR B O 1
ATOM 1392 N N . VAL B 1 67 ? 2.561 -11.438 -3.385 1 92.81 67 VAL B N 1
ATOM 1393 C CA . VAL B 1 67 ? 1.529 -11.242 -2.371 1 92.81 67 VAL B CA 1
ATOM 1394 C C . VAL B 1 67 ? 0.656 -10.047 -2.746 1 92.81 67 VAL B C 1
ATOM 1396 O O . VAL B 1 67 ? 1.167 -8.977 -3.072 1 92.81 67 VAL B O 1
ATOM 1399 N N . VAL B 1 68 ? -0.669 -10.281 -2.693 1 96.62 68 VAL B N 1
ATOM 1400 C CA . VAL B 1 68 ? -1.598 -9.227 -3.088 1 96.62 68 VAL B CA 1
ATOM 1401 C C . VAL B 1 68 ? -1.861 -8.297 -1.901 1 96.62 68 VAL B C 1
ATOM 1403 O O . VAL B 1 68 ? -2.135 -8.766 -0.792 1 96.62 68 VAL B O 1
ATOM 1406 N N . GLY B 1 69 ? -1.73 -7.008 -2.17 1 96.44 69 GLY B N 1
ATOM 1407 C CA . GLY B 1 69 ? -1.992 -5.984 -1.168 1 96.44 69 GLY B CA 1
ATOM 1408 C C . GLY B 1 69 ? -3.35 -5.328 -1.327 1 96.44 69 GLY B C 1
ATOM 1409 O O . GLY B 1 69 ? -4.289 -5.949 -1.827 1 96.44 69 GLY B O 1
ATOM 1410 N N . GLY B 1 70 ? -3.459 -4.164 -0.8 1 96.62 70 GLY B N 1
ATOM 1411 C CA . GLY B 1 70 ? -4.711 -3.426 -0.884 1 96.62 70 GLY B CA 1
ATOM 1412 C C . GLY B 1 70 ? -4.918 -2.754 -2.229 1 96.62 70 GLY B C 1
ATOM 1413 O O . GLY B 1 70 ? -4.043 -2.809 -3.096 1 96.62 70 GLY B O 1
ATOM 1414 N N . VAL B 1 71 ? -6.113 -2.186 -2.311 1 98.5 71 VAL B N 1
ATOM 1415 C CA . VAL B 1 71 ? -6.469 -1.389 -3.48 1 98.5 71 VAL B CA 1
ATOM 1416 C C . VAL B 1 71 ? -6.414 0.097 -3.129 1 98.5 71 VAL B C 1
ATOM 1418 O O . VAL B 1 71 ? -6.859 0.503 -2.053 1 98.5 71 VAL B O 1
ATOM 1421 N N . ILE B 1 72 ? -5.801 0.882 -4.023 1 98.81 72 ILE B N 1
ATOM 1422 C CA . ILE B 1 72 ? -5.805 2.33 -3.84 1 98.81 72 ILE B CA 1
ATOM 1423 C C . ILE B 1 72 ? -6.645 2.986 -4.934 1 98.81 72 ILE B C 1
ATOM 1425 O O . ILE B 1 72 ? -6.914 2.375 -5.969 1 98.81 72 ILE B O 1
ATOM 1429 N N . GLU B 1 73 ? -7.082 4.16 -4.656 1 98.88 73 GLU B N 1
ATOM 1430 C CA . GLU B 1 73 ? -7.77 4.996 -5.637 1 98.88 73 GLU B CA 1
ATOM 1431 C C . GLU B 1 73 ? -6.883 6.148 -6.094 1 98.88 73 GLU B C 1
ATOM 1433 O O . GLU B 1 73 ? -6.336 6.883 -5.27 1 98.88 73 GLU B O 1
ATOM 1438 N N . MET B 1 74 ? -6.789 6.254 -7.379 1 98.81 74 MET B N 1
ATOM 1439 C CA . MET B 1 74 ? -5.957 7.324 -7.926 1 98.81 74 MET B CA 1
ATOM 1440 C C . MET B 1 74 ? -6.602 8.688 -7.691 1 98.81 74 MET B C 1
ATOM 1442 O O . MET B 1 74 ? -7.777 8.883 -8 1 98.81 74 MET B O 1
ATOM 1446 N N . GLN B 1 75 ? -5.879 9.586 -7.113 1 98.5 75 GLN B N 1
ATOM 1447 C CA . GLN B 1 75 ? -6.219 10.992 -6.984 1 98.5 75 GLN B CA 1
ATOM 1448 C C . GLN B 1 75 ? -5.297 11.867 -7.832 1 98.5 75 GLN B C 1
ATOM 1450 O O . GLN B 1 75 ? -4.137 12.078 -7.477 1 98.5 75 GLN B O 1
ATOM 1455 N N . ILE B 1 76 ? -5.723 12.297 -8.93 1 97.62 76 ILE B N 1
ATOM 1456 C CA . ILE B 1 76 ? -4.934 13.039 -9.906 1 97.62 76 ILE B CA 1
ATOM 1457 C C . ILE B 1 76 ? -5.621 14.367 -10.227 1 97.62 76 ILE B C 1
ATOM 1459 O O . ILE B 1 76 ? -6.742 14.383 -10.742 1 97.62 76 ILE B O 1
ATOM 1463 N N . SER B 1 77 ? -4.875 15.406 -9.914 1 96.56 77 SER B N 1
ATOM 1464 C CA . SER B 1 77 ? -5.512 16.719 -10.062 1 96.56 77 SER B CA 1
ATOM 1465 C C . SER B 1 77 ? -5.152 17.359 -11.398 1 96.56 77 SER B C 1
ATOM 1467 O O . SER B 1 77 ? -5.84 18.266 -11.859 1 96.56 77 SER B O 1
ATOM 1469 N N . TYR B 1 78 ? -4.016 16.953 -12.039 1 94.25 78 TYR B N 1
ATOM 1470 C CA . TYR B 1 78 ? -3.555 17.562 -13.281 1 94.25 78 TYR B CA 1
ATOM 1471 C C . TYR B 1 78 ? -2.543 16.656 -13.984 1 94.25 78 TYR B C 1
ATOM 1473 O O . TYR B 1 78 ? -2.191 15.594 -13.469 1 94.25 78 TYR B O 1
ATOM 1481 N N . GLY B 1 79 ? -2.18 17.062 -15.195 1 93.56 79 GLY B N 1
ATOM 1482 C CA . GLY B 1 79 ? -1.127 16.359 -15.922 1 93.56 79 GLY B CA 1
ATOM 1483 C C . GLY B 1 79 ? -1.656 15.414 -16.984 1 93.56 79 GLY B C 1
ATOM 1484 O O . GLY B 1 79 ? -2.863 15.352 -17.219 1 93.56 79 GLY B O 1
ATOM 1485 N N . PRO B 1 80 ? -0.839 14.711 -17.609 1 94.5 80 PRO B N 1
ATOM 1486 C CA . PRO B 1 80 ? -1.181 13.906 -18.781 1 94.5 80 PRO B CA 1
ATOM 1487 C C . PRO B 1 80 ? -2.018 12.68 -18.438 1 94.5 80 PRO B C 1
ATOM 1489 O O . PRO B 1 80 ? -2.643 12.078 -19.312 1 94.5 80 PRO B O 1
ATOM 1492 N N . PHE B 1 81 ? -2.1 12.375 -17.141 1 96.44 81 PHE B N 1
ATOM 1493 C CA . PHE B 1 81 ? -2.816 11.164 -16.75 1 96.44 81 PHE B CA 1
ATOM 1494 C C . PHE B 1 81 ? -4.07 11.5 -15.961 1 96.44 81 PHE B C 1
ATOM 1496 O O . PHE B 1 81 ? -4.582 10.672 -15.211 1 96.44 81 PHE B O 1
ATOM 1503 N N . ALA B 1 82 ? -4.52 12.719 -16.094 1 96.62 82 ALA B N 1
ATOM 1504 C CA . ALA B 1 82 ? -5.67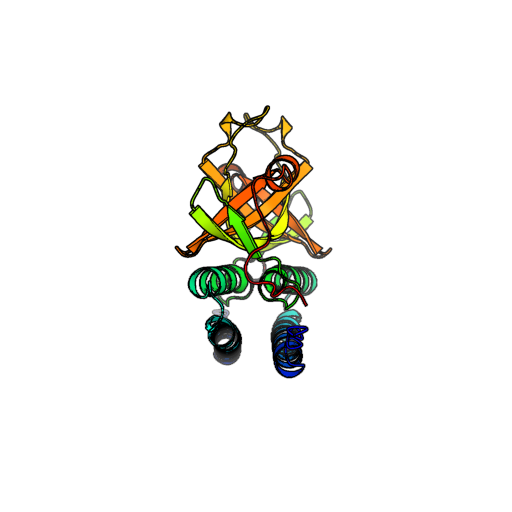2 13.211 -15.344 1 96.62 82 ALA B CA 1
ATOM 1505 C C . ALA B 1 82 ? -6.898 12.336 -15.586 1 96.62 82 ALA B C 1
ATOM 1507 O O . ALA B 1 82 ? -7.758 12.203 -14.703 1 96.62 82 ALA B O 1
ATOM 1508 N N . ALA B 1 83 ? -6.977 11.641 -16.75 1 96.88 83 ALA B N 1
ATOM 1509 C CA . ALA B 1 83 ? -8.117 10.797 -17.078 1 96.88 83 ALA B CA 1
ATOM 1510 C C . ALA B 1 83 ? -8.164 9.562 -16.188 1 96.88 83 ALA B C 1
ATOM 1512 O O . ALA B 1 83 ? -9.18 8.867 -16.125 1 96.88 83 ALA B O 1
ATOM 1513 N N . ALA B 1 84 ? -7.113 9.234 -15.492 1 97.56 84 ALA B N 1
ATOM 1514 C CA . ALA B 1 84 ? -7.059 8.07 -14.609 1 97.56 84 ALA B CA 1
ATOM 1515 C C . ALA B 1 84 ? -7.551 8.414 -13.211 1 97.56 84 ALA B C 1
ATOM 1517 O O . ALA B 1 84 ? -7.574 7.559 -12.32 1 97.56 84 ALA B O 1
ATOM 1518 N N . GLU B 1 85 ? -7.934 9.688 -12.953 1 98.44 85 GLU B N 1
ATOM 1519 C CA . GLU B 1 85 ? -8.539 10.07 -11.68 1 98.44 85 GLU B CA 1
ATOM 1520 C C . GLU B 1 85 ? -9.672 9.117 -11.305 1 98.44 85 GLU B C 1
ATOM 1522 O O . GLU B 1 85 ? -10.531 8.812 -12.133 1 98.44 85 GLU B O 1
ATOM 1527 N N . GLY B 1 86 ? -9.609 8.602 -10.109 1 98.38 86 GLY B N 1
ATOM 1528 C CA . GLY B 1 86 ? -10.672 7.754 -9.594 1 98.38 86 GLY B CA 1
ATOM 1529 C C . GLY B 1 86 ? -10.484 6.285 -9.938 1 98.38 86 GLY B C 1
ATOM 1530 O O . GLY B 1 86 ? -11.188 5.426 -9.406 1 98.38 86 GLY B O 1
ATOM 1531 N N . LYS B 1 87 ? -9.578 6.02 -10.812 1 98.5 87 LYS B N 1
ATOM 1532 C CA . LYS B 1 87 ? -9.336 4.617 -11.148 1 98.5 87 LYS B CA 1
ATOM 1533 C C . LYS B 1 87 ? -8.703 3.875 -9.969 1 98.5 87 LYS B C 1
ATOM 1535 O O . LYS B 1 87 ? -7.977 4.473 -9.172 1 98.5 87 LYS B O 1
ATOM 1540 N N . ARG B 1 88 ? -9.023 2.564 -9.961 1 98.81 88 ARG B N 1
ATOM 1541 C CA . ARG B 1 88 ? -8.547 1.727 -8.867 1 98.81 88 ARG B CA 1
ATOM 1542 C C . ARG B 1 88 ? -7.34 0.902 -9.297 1 98.81 88 ARG B C 1
ATOM 1544 O O . ARG B 1 88 ? -7.297 0.389 -10.414 1 98.81 88 ARG B O 1
ATOM 1551 N N . VAL B 1 89 ? -6.344 0.824 -8.367 1 98.88 89 VAL B N 1
ATOM 1552 C CA . VAL B 1 89 ? -5.074 0.144 -8.609 1 98.88 89 VAL B CA 1
ATOM 1553 C C . VAL B 1 89 ? -4.859 -0.935 -7.547 1 98.88 89 VAL B C 1
ATOM 1555 O O . VAL B 1 89 ? -4.914 -0.655 -6.348 1 98.88 89 VAL B O 1
ATOM 1558 N N . GLN B 1 90 ? -4.684 -2.182 -7.98 1 98.88 90 GLN B N 1
ATOM 1559 C CA . GLN B 1 90 ? -4.293 -3.277 -7.098 1 98.88 90 GLN B CA 1
ATOM 1560 C C . GLN B 1 90 ? -2.791 -3.256 -6.824 1 98.88 90 GLN B C 1
ATOM 1562 O O . GLN B 1 90 ? -1.984 -3.295 -7.758 1 98.88 90 GLN B O 1
ATOM 1567 N N . VAL B 1 91 ? -2.48 -3.207 -5.598 1 98.88 91 VAL B N 1
ATOM 1568 C CA . VAL B 1 91 ? -1.088 -3.289 -5.168 1 98.88 91 VAL B CA 1
ATOM 1569 C C . VAL B 1 91 ? -0.695 -4.75 -4.961 1 98.88 91 VAL B C 1
ATOM 1571 O O . VAL B 1 91 ? -1.474 -5.535 -4.414 1 98.88 91 VAL B O 1
ATOM 1574 N N . TYR B 1 92 ? 0.497 -5.141 -5.348 1 98.25 92 TYR B N 1
ATOM 1575 C CA . TYR B 1 92 ? 1.028 -6.473 -5.09 1 98.25 92 TYR B CA 1
ATOM 1576 C C . TYR B 1 92 ? 2.549 -6.441 -4.973 1 98.25 92 TYR B C 1
ATOM 1578 O O . TYR B 1 92 ? 3.197 -5.523 -5.48 1 98.25 92 TYR B O 1
ATOM 1586 N N . HIS B 1 93 ? 3.078 -7.363 -4.262 1 96.56 93 HIS B N 1
ATOM 1587 C CA . HIS B 1 93 ? 4.453 -7.293 -3.783 1 96.56 93 HIS B CA 1
ATOM 1588 C C . HIS B 1 93 ? 5.285 -8.445 -4.336 1 96.56 93 HIS B C 1
ATOM 1590 O O . HIS B 1 93 ? 4.844 -9.594 -4.328 1 96.56 93 HIS B O 1
ATOM 1596 N N . TYR B 1 94 ? 6.461 -8.07 -4.754 1 96 94 TYR B N 1
ATOM 1597 C CA . TYR B 1 94 ? 7.387 -9.047 -5.324 1 96 94 TYR B CA 1
ATOM 1598 C C . TYR B 1 94 ? 8.555 -9.305 -4.379 1 96 94 TYR B C 1
ATOM 1600 O O . TYR B 1 94 ? 8.836 -8.492 -3.496 1 96 94 TYR B O 1
ATOM 1608 N N . ALA B 1 95 ? 9.258 -10.367 -4.605 1 91 95 ALA B N 1
ATOM 1609 C CA . ALA B 1 95 ? 10.297 -10.906 -3.73 1 91 95 ALA B CA 1
ATOM 1610 C C . ALA B 1 95 ? 11.469 -9.93 -3.604 1 91 95 ALA B C 1
ATOM 1612 O O . ALA B 1 95 ? 12.148 -9.898 -2.576 1 91 95 ALA B O 1
ATOM 1613 N N . ASP B 1 96 ? 11.656 -9.148 -4.566 1 93 96 ASP B N 1
ATOM 1614 C CA . ASP B 1 96 ? 12.836 -8.297 -4.547 1 93 96 ASP B CA 1
ATOM 1615 C C . ASP B 1 96 ? 12.562 -6.996 -3.795 1 93 96 ASP B C 1
ATOM 1617 O O . ASP B 1 96 ? 13.414 -6.102 -3.762 1 93 96 ASP B O 1
ATOM 1621 N N . GLY B 1 97 ? 11.359 -6.805 -3.279 1 91.12 97 GLY B N 1
ATOM 1622 C CA . GLY B 1 97 ? 11.023 -5.633 -2.488 1 91.12 97 GLY B CA 1
ATOM 1623 C C . GLY B 1 97 ? 10.172 -4.629 -3.244 1 91.12 97 GLY B C 1
ATOM 1624 O O . GLY B 1 97 ? 9.641 -3.686 -2.652 1 91.12 97 GLY B O 1
ATOM 1625 N N . THR B 1 98 ? 10.055 -4.895 -4.562 1 96.88 98 THR B N 1
ATOM 1626 C CA . THR B 1 98 ? 9.25 -3.969 -5.355 1 96.88 98 THR B CA 1
ATOM 1627 C C . THR B 1 98 ? 7.762 -4.172 -5.09 1 96.88 98 THR B C 1
ATOM 1629 O O . THR B 1 98 ? 7.293 -5.309 -5.004 1 96.88 98 THR B O 1
ATOM 1632 N N . SER B 1 99 ? 7.062 -3.098 -4.879 1 98.25 99 SER B N 1
ATOM 1633 C CA . SER B 1 99 ? 5.605 -3.092 -4.926 1 98.25 99 SER B CA 1
ATOM 1634 C C . SER B 1 99 ? 5.098 -2.559 -6.262 1 98.25 99 SER B C 1
ATOM 1636 O O . SER B 1 99 ? 5.484 -1.47 -6.688 1 98.25 99 SER B O 1
ATOM 1638 N N . TRP B 1 100 ? 4.281 -3.354 -6.828 1 98.75 100 TRP B N 1
ATOM 1639 C CA . TRP B 1 100 ? 3.705 -3.031 -8.133 1 98.75 100 TRP B CA 1
ATOM 1640 C C . TRP B 1 100 ? 2.262 -2.559 -7.984 1 98.75 100 TRP B C 1
ATOM 1642 O O . TRP B 1 100 ? 1.599 -2.867 -6.992 1 98.75 100 TRP B O 1
ATOM 1652 N N . GLY B 1 101 ? 1.86 -1.817 -8.906 1 98.81 101 GLY B N 1
ATOM 1653 C CA . GLY B 1 101 ? 0.456 -1.484 -9.078 1 98.81 101 GLY B CA 1
ATOM 1654 C C . GLY B 1 101 ? -0.047 -1.734 -10.492 1 98.81 101 GLY B C 1
ATOM 1655 O O . GLY B 1 101 ? 0.638 -1.416 -11.461 1 98.81 101 GLY B O 1
ATOM 1656 N N . ARG B 1 102 ? -1.183 -2.311 -10.641 1 98.81 102 ARG B N 1
ATOM 1657 C CA . ARG B 1 102 ? -1.944 -2.443 -11.875 1 98.81 102 ARG B CA 1
ATOM 1658 C C . ARG B 1 102 ? -3.381 -1.971 -11.688 1 98.81 102 ARG B C 1
ATOM 1660 O O . ARG B 1 102 ? -3.973 -2.172 -10.625 1 98.81 102 ARG B O 1
ATOM 1667 N N . PHE B 1 103 ? -3.832 -1.336 -12.758 1 98.69 103 PHE B N 1
ATOM 1668 C CA . PHE B 1 103 ? -5.27 -1.104 -12.672 1 98.69 103 PHE B CA 1
ATOM 1669 C C . PHE B 1 103 ? -6.016 -2.41 -12.43 1 98.69 103 PHE B C 1
ATOM 1671 O O . PHE B 1 103 ? -5.656 -3.449 -12.984 1 98.69 103 PHE B O 1
ATOM 1678 N N . VAL B 1 104 ? -7.051 -2.326 -11.578 1 98.62 104 VAL B N 1
ATOM 1679 C CA . VAL B 1 104 ? -7.75 -3.516 -11.109 1 98.62 104 VAL B CA 1
ATOM 1680 C C . VAL B 1 104 ? -8.227 -4.344 -12.297 1 98.62 104 VAL B C 1
ATOM 1682 O O . VAL B 1 104 ? -8.109 -5.57 -12.297 1 98.62 104 VAL B O 1
ATOM 1685 N N . GLU B 1 105 ? -8.664 -3.701 -13.367 1 97.62 105 GLU B N 1
ATOM 1686 C CA . GLU B 1 105 ? -9.164 -4.41 -14.539 1 97.62 105 GLU B CA 1
ATOM 1687 C C . GLU B 1 105 ? -8.078 -5.281 -15.164 1 97.62 105 GLU B C 1
ATOM 1689 O O . GLU B 1 105 ? -8.336 -6.414 -15.57 1 97.62 105 GLU B O 1
ATOM 1694 N N . GLU B 1 106 ? -6.93 -4.797 -15.273 1 98.31 106 GLU B N 1
ATOM 1695 C CA . GLU B 1 106 ? -5.836 -5.566 -15.859 1 98.31 106 GLU B CA 1
ATOM 1696 C C . GLU B 1 106 ? -5.359 -6.656 -14.906 1 98.31 106 GLU B C 1
ATOM 1698 O O . GLU B 1 106 ? -5.016 -7.762 -15.336 1 98.31 106 GLU B O 1
ATOM 1703 N N . PHE B 1 107 ? -5.305 -6.375 -13.656 1 98.31 107 PHE B N 1
ATOM 1704 C CA . PHE B 1 107 ? -4.883 -7.363 -12.664 1 98.31 107 PHE B CA 1
ATOM 1705 C C . PHE B 1 107 ? -5.809 -8.578 -12.688 1 98.31 107 PHE B C 1
ATOM 1707 O O . PHE B 1 107 ? -5.355 -9.711 -12.547 1 98.31 107 PHE B O 1
ATOM 1714 N N . GLU B 1 108 ? -7.023 -8.312 -12.875 1 98.12 108 GLU B N 1
ATOM 1715 C CA . GLU B 1 108 ? -8.023 -9.375 -12.773 1 98.12 108 GLU B CA 1
ATOM 1716 C C . GLU B 1 108 ? -8.344 -9.961 -14.148 1 98.12 108 GLU B C 1
ATOM 1718 O O . GLU B 1 108 ? -9.367 -10.625 -14.32 1 98.12 108 GLU B O 1
ATOM 1723 N N . ASP B 1 109 ? -7.52 -9.703 -15.102 1 98 109 ASP B N 1
ATOM 1724 C CA . ASP B 1 109 ? -7.844 -10.102 -16.469 1 98 109 ASP B CA 1
ATOM 1725 C C . ASP B 1 109 ? -7.461 -11.555 -16.719 1 98 109 ASP B C 1
ATOM 1727 O O . ASP B 1 109 ? -7.484 -12.023 -17.859 1 98 109 ASP B O 1
ATOM 1731 N N . GLY B 1 110 ? -6.965 -12.312 -15.711 1 97.75 110 GLY B N 1
ATOM 1732 C CA . GLY B 1 110 ? -6.656 -13.727 -15.836 1 97.75 110 GLY B CA 1
ATOM 1733 C C . GLY B 1 110 ? -5.164 -14.008 -15.898 1 97.75 110 GLY B C 1
ATOM 1734 O O . GLY B 1 110 ? -4.746 -15.164 -15.922 1 97.75 110 GLY B O 1
ATOM 1735 N N . ARG B 1 111 ? -4.328 -13.047 -15.852 1 98.12 111 ARG B N 1
ATOM 1736 C CA . ARG B 1 111 ? -2.891 -13.234 -16.031 1 98.12 111 ARG B CA 1
ATOM 1737 C C . ARG B 1 111 ? -2.244 -13.781 -14.766 1 98.12 111 ARG B C 1
ATOM 1739 O O . ARG B 1 111 ? -1.102 -14.242 -14.797 1 98.12 111 ARG B O 1
ATOM 1746 N N . PHE B 1 112 ? -2.906 -13.688 -13.688 1 97.75 112 PHE B N 1
ATOM 1747 C CA . PHE B 1 112 ? -2.445 -14.25 -12.422 1 97.75 112 PHE B CA 1
ATOM 1748 C C . PHE B 1 112 ? -3.25 -15.492 -12.062 1 97.75 112 PHE B C 1
ATOM 1750 O O . PHE B 1 112 ? -4.461 -15.547 -12.289 1 97.75 112 PHE B O 1
ATOM 1757 N N . VAL B 1 113 ? -2.592 -16.531 -11.523 1 96.88 113 VAL B N 1
ATOM 1758 C CA . VAL B 1 113 ? -3.262 -17.703 -10.977 1 96.88 113 VAL B CA 1
ATOM 1759 C C . VAL B 1 113 ? -2.973 -17.812 -9.484 1 96.88 113 VAL B C 1
ATOM 1761 O O . VAL B 1 113 ? -1.918 -17.375 -9.016 1 96.88 113 VAL B O 1
ATOM 1764 N N . PRO B 1 114 ? -3.92 -18.344 -8.703 1 93.62 114 PRO B N 1
ATOM 1765 C CA . PRO B 1 114 ? -3.652 -18.531 -7.273 1 93.62 114 PRO B CA 1
ATOM 1766 C C . PRO B 1 114 ? -2.375 -19.328 -7.008 1 93.62 114 PRO B C 1
ATOM 1768 O O . PRO B 1 114 ? -2.068 -20.266 -7.742 1 93.62 114 PRO B O 1
ATOM 1771 N N . HIS B 1 115 ? -1.638 -18.859 -6.016 1 88.62 115 HIS B N 1
ATOM 1772 C CA . HIS B 1 115 ? -0.365 -19.453 -5.637 1 88.62 115 HIS B CA 1
ATOM 1773 C C . HIS B 1 115 ? -0.342 -19.812 -4.152 1 88.62 115 HIS B C 1
ATOM 1775 O O . HIS B 1 115 ? -0.589 -18.953 -3.303 1 88.62 115 HIS B O 1
ATOM 1781 N N . GLY B 1 116 ? 0.214 -21.047 -3.719 1 70.94 116 GLY B N 1
ATOM 1782 C CA . GLY B 1 116 ? 0.435 -21.5 -2.354 1 70.94 116 GLY B CA 1
ATOM 1783 C C . GLY B 1 116 ? -0.853 -21.781 -1.603 1 70.94 116 GLY B C 1
ATOM 1784 O O . GLY B 1 116 ? -0.823 -22.281 -0.478 1 70.94 116 GLY B O 1
ATOM 1785 N N . GLY B 1 117 ? -2.086 -21.203 -1.864 1 53.94 117 GLY B N 1
ATOM 1786 C CA . GLY B 1 117 ? -3.23 -21.703 -1.125 1 53.94 117 GLY B CA 1
ATOM 1787 C C . GLY B 1 117 ? -3.465 -23.188 -1.327 1 53.94 117 GLY B C 1
ATOM 1788 O O . GLY B 1 117 ? -3.41 -23.688 -2.455 1 53.94 117 GLY B O 1
ATO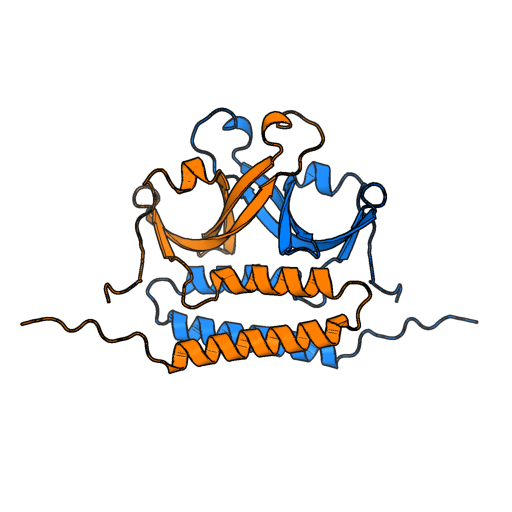M 1789 N N . GLY B 1 118 ? -2.701 -24.062 -0.649 1 42.38 118 GLY B N 1
ATOM 1790 C CA . GLY B 1 118 ? -3.242 -25.406 -0.659 1 42.38 118 GLY B CA 1
ATOM 1791 C C . GLY B 1 118 ? -4.75 -25.438 -0.828 1 42.38 118 GLY B C 1
ATOM 1792 O O . GLY B 1 118 ? -5.445 -24.5 -0.454 1 42.38 118 GLY B O 1
ATOM 1793 N N . ALA B 1 119 ? -5.324 -25.938 -2.178 1 34.75 119 ALA B N 1
ATOM 1794 C CA . ALA B 1 119 ? -6.688 -26.453 -2.109 1 34.75 119 ALA B CA 1
ATOM 1795 C C . ALA B 1 119 ? -7.012 -26.969 -0.711 1 34.75 119 ALA B C 1
ATOM 1797 O O . ALA B 1 119 ? -6.238 -27.734 -0.132 1 34.75 119 ALA B O 1
ATOM 1798 N N . VAL B 1 120 ? -7.582 -26.094 0.181 1 26.16 120 VAL B N 1
ATOM 1799 C CA . VAL B 1 120 ? -8.297 -27 1.086 1 26.16 120 VAL B CA 1
ATOM 1800 C C . VAL B 1 120 ? -9.148 -27.969 0.28 1 26.16 120 VAL B C 1
ATOM 1802 O O . VAL B 1 120 ? -9.734 -27.609 -0.739 1 26.16 120 VAL B O 1
#

Radius of gyration: 18.98 Å; Cα contacts (8 Å, |Δi|>4): 451; chains: 2; bounding box: 26×73×50 Å

Solvent-accessible surface area (backbone atoms only — not comparable to full-atom values): 12782 Å² total; per-residue (Å²): 134,82,80,73,42,74,74,82,59,70,62,60,51,48,50,46,50,48,48,49,47,48,50,44,50,51,38,48,62,46,27,78,40,101,50,32,49,12,45,48,24,36,49,56,51,31,39,40,47,64,36,90,81,35,52,30,31,28,28,71,91,80,69,46,56,31,30,34,45,50,65,29,33,30,57,46,91,62,69,95,60,34,85,48,41,66,40,46,29,37,30,32,16,27,51,87,56,52,33,36,27,23,46,43,70,66,57,69,65,64,63,50,41,86,35,85,70,67,71,98,134,81,81,75,52,76,71,82,59,71,61,59,55,49,49,47,48,48,49,48,48,48,50,44,50,51,38,48,62,46,28,78,40,99,50,32,49,10,46,48,24,36,50,55,52,31,39,40,47,64,37,91,81,36,50,30,32,28,28,70,91,79,68,46,57,29,31,35,45,48,65,29,34,30,57,45,91,64,71,96,59,35,86,48,42,66,40,47,29,37,30,32,15,27,50,88,55,52,33,35,25,24,47,43,69,66,56,69,65,64,63,51,41,87,36,86,69,68,70,108